Protein AF-A0A6F9D0L0-F1 (afdb_monomer_lite)

Radius of gyration: 21.6 Å; chains: 1; bounding box: 39×64×56 Å

Secondary structure (DSSP, 8-state):
------THHHHHHHHHHHHHHHHHHHHHH------TTTHHHHHHHHTSBPTTT--BHHHHHHHHHHHHSPPPPGGGGTTTTSGGGGGG-S-SSS---S---SSEEEEPPPPTTTHHHHHHHHHHTTEEEEEEE--TT---------TT--EEEEE----TT-SS-S-HHHHHHHHHHHHHHHHHSGGGT-EEEEE-

Sequence (196 aa):
MSSHLLPHNFLLQEQYVFVHDAILEACLCGNTAIPVCEFRAIYYNISRLDPQTNSSQIKDEFQTLNIVTPRVRPEDCSVGLLPRNHDKNRSMDVLSSHKQPAAFIVTQHPLPNTVADFWRLVFDYNCSSIVEFISADIDEDIINRIFRICNMARFIGWPAYRDTPLSKRSILQLVRRLAKWQEQYDGGDGRTVVHC

Foldseek 3Di:
DDPPPDPVVVVVVVVVVVVVLVVVLCVLQPDPDDDPVCCVVVVVQQPDADPVPRDGVVRSNVVSCVVSPDDDDCVQQVVCPPPVNVVFDPDPVDGDGPDDDQAEDEDADGDPVCPVVVVVCLVVSQAQEEEEEDALPDDDDDDDDDPRRPYYYYHHQDHPVDPDGPDPVVVVVVVVVVVVSLCPPPNNNHHYYYYD

Structure (mmCIF, N/CA/C/O backbone):
data_AF-A0A6F9D0L0-F1
#
_entry.id   AF-A0A6F9D0L0-F1
#
loop_
_atom_site.group_PDB
_atom_site.id
_atom_site.type_symbol
_atom_site.label_atom_id
_atom_site.label_alt_id
_atom_site.label_comp_id
_atom_site.label_asym_id
_atom_site.label_entity_id
_atom_site.label_seq_id
_atom_site.pdbx_PDB_ins_code
_atom_site.Cartn_x
_atom_site.Cartn_y
_atom_site.Cartn_z
_atom_site.occupancy
_atom_site.B_iso_or_equiv
_atom_site.auth_seq_id
_atom_site.auth_comp_id
_atom_site.auth_asym_id
_atom_site.auth_atom_id
_atom_site.pdbx_PDB_model_num
ATOM 1 N N . MET A 1 1 ? -10.604 -46.946 -14.988 1.00 37.34 1 MET A N 1
ATOM 2 C CA . MET A 1 1 ? -11.678 -46.108 -14.418 1.00 37.34 1 MET A CA 1
ATOM 3 C C . MET A 1 1 ? -11.068 -44.762 -14.067 1.00 37.34 1 MET A C 1
ATOM 5 O O . MET A 1 1 ? -10.498 -44.621 -12.996 1.00 37.34 1 MET A O 1
ATOM 9 N N . SER A 1 2 ? -11.082 -43.821 -15.014 1.00 38.50 2 SER A N 1
ATOM 10 C CA . SER A 1 2 ? -10.608 -42.452 -14.787 1.00 38.50 2 SER A CA 1
ATOM 11 C C . SER A 1 2 ? -11.726 -41.654 -14.131 1.00 38.50 2 SER A C 1
ATOM 13 O O . SER A 1 2 ? -12.753 -41.397 -14.757 1.00 38.50 2 SER A O 1
ATOM 15 N N . SER A 1 3 ? -11.547 -41.287 -12.865 1.00 43.06 3 SER A N 1
ATOM 16 C CA . SER A 1 3 ? -12.416 -40.344 -12.169 1.00 43.06 3 SER A CA 1
ATOM 17 C C . SER A 1 3 ? -12.106 -38.929 -12.657 1.00 43.06 3 SER A C 1
ATOM 19 O O . SER A 1 3 ? -11.226 -38.252 -12.126 1.00 43.06 3 SER A O 1
ATOM 21 N N . HIS A 1 4 ? -12.822 -38.485 -13.688 1.00 49.84 4 HIS A N 1
ATOM 22 C CA . HIS A 1 4 ? -12.932 -37.066 -14.002 1.00 49.84 4 HIS A CA 1
ATOM 23 C C . HIS A 1 4 ? -13.720 -36.391 -12.870 1.00 49.84 4 HIS A C 1
ATOM 25 O O . HIS A 1 4 ? -14.944 -36.486 -12.811 1.00 49.84 4 HIS A O 1
ATOM 31 N N . LEU A 1 5 ? -13.011 -35.744 -11.941 1.00 50.69 5 LEU A N 1
ATOM 32 C CA . LEU A 1 5 ? -13.610 -34.785 -11.016 1.00 50.69 5 LEU A CA 1
ATOM 33 C C . LEU A 1 5 ? -14.190 -33.640 -11.853 1.00 50.69 5 LEU A C 1
ATOM 35 O O . LEU A 1 5 ? -13.463 -32.945 -12.561 1.00 50.69 5 LEU A O 1
ATOM 39 N N . LEU A 1 6 ? -15.513 -33.499 -11.823 1.00 44.25 6 LEU A N 1
ATOM 40 C CA . LEU A 1 6 ? -16.226 -32.454 -12.546 1.00 44.25 6 LEU A CA 1
ATOM 41 C C . LEU A 1 6 ? -15.790 -31.061 -12.041 1.00 44.25 6 LEU A C 1
ATOM 43 O O . LEU A 1 6 ? -15.680 -30.864 -10.827 1.00 44.25 6 LEU A O 1
ATOM 47 N N . PRO A 1 7 ? -15.621 -30.068 -12.934 1.00 52.75 7 PRO A N 1
ATOM 48 C CA . PRO A 1 7 ? -15.180 -28.710 -12.586 1.00 52.75 7 PRO A CA 1
ATOM 49 C C . PRO A 1 7 ? -16.132 -27.947 -11.643 1.00 52.75 7 PRO A C 1
ATOM 51 O O . PRO A 1 7 ? -15.745 -26.932 -11.072 1.00 52.75 7 PRO A O 1
ATOM 54 N N . HIS A 1 8 ? -17.352 -28.446 -11.412 1.00 51.88 8 HIS A N 1
ATOM 55 C CA . HIS A 1 8 ? -18.309 -27.845 -10.478 1.00 51.88 8 HIS A CA 1
ATOM 56 C C . HIS A 1 8 ? -17.900 -27.932 -8.995 1.00 51.88 8 HIS A C 1
ATOM 58 O O . HIS A 1 8 ? -18.307 -27.070 -8.222 1.00 51.88 8 HIS A O 1
ATOM 64 N N . ASN A 1 9 ? -17.083 -28.912 -8.584 1.00 52.19 9 ASN A N 1
ATOM 65 C CA . ASN A 1 9 ? -16.684 -29.051 -7.172 1.00 52.19 9 ASN A CA 1
ATOM 66 C C . ASN A 1 9 ? -15.619 -28.034 -6.729 1.00 52.19 9 ASN A C 1
ATOM 68 O O . ASN A 1 9 ? -15.603 -27.646 -5.564 1.00 52.19 9 ASN A O 1
ATOM 72 N N . PHE A 1 10 ? -14.752 -27.578 -7.640 1.00 53.19 10 PHE A N 1
ATOM 73 C CA . PHE A 1 10 ? -13.704 -26.601 -7.315 1.00 53.19 10 PHE A CA 1
ATOM 74 C C . PHE A 1 10 ? -14.283 -25.220 -6.981 1.00 53.19 10 PHE A C 1
ATOM 76 O O . PHE A 1 10 ? -13.844 -24.590 -6.023 1.00 53.19 10 PHE A O 1
ATOM 83 N N . LEU A 1 11 ? -15.330 -24.794 -7.700 1.00 56.84 11 LEU A N 1
ATOM 84 C CA . LEU A 1 11 ? -16.023 -23.528 -7.435 1.00 56.84 11 LEU A CA 1
ATOM 85 C C . LEU A 1 11 ? -16.687 -23.515 -6.049 1.00 56.84 11 LEU A C 1
ATOM 87 O O . LEU A 1 11 ? -16.616 -22.513 -5.346 1.00 56.84 11 LEU A O 1
ATOM 91 N N . LEU A 1 12 ? -17.276 -24.638 -5.626 1.00 71.12 12 LEU A N 1
ATOM 92 C CA . LEU A 1 12 ? -17.862 -24.785 -4.290 1.00 71.12 12 LEU A CA 1
ATOM 93 C C . LEU A 1 12 ? -16.804 -24.761 -3.184 1.00 71.12 12 LEU A C 1
ATOM 95 O O . LEU A 1 12 ? -17.055 -24.193 -2.126 1.00 71.12 12 LEU A O 1
ATOM 99 N N . GLN A 1 13 ? -15.629 -25.351 -3.416 1.00 81.31 13 GLN A N 1
ATOM 100 C CA . GLN A 1 13 ? -14.563 -25.371 -2.419 1.00 81.31 13 GLN A CA 1
ATOM 101 C C . GLN A 1 13 ? -13.983 -23.974 -2.175 1.00 81.31 13 GLN A C 1
ATOM 103 O O . GLN A 1 13 ? -13.849 -23.575 -1.022 1.00 81.31 13 GLN A O 1
ATOM 108 N N . GLU A 1 14 ? -13.666 -23.219 -3.228 1.00 83.00 14 GLU A N 1
ATOM 109 C CA . GLU A 1 14 ? -13.132 -21.858 -3.075 1.00 83.00 14 GLU A CA 1
ATOM 110 C C . GLU A 1 14 ? -14.161 -20.907 -2.461 1.00 83.00 14 GLU A C 1
ATOM 112 O O . GLU A 1 14 ? -13.827 -20.127 -1.573 1.00 83.00 14 GLU A O 1
ATOM 117 N N . GLN A 1 15 ? -15.430 -21.015 -2.864 1.00 85.31 15 GLN A N 1
ATOM 118 C CA . GLN A 1 15 ? -16.517 -20.249 -2.253 1.00 85.31 15 GLN A CA 1
ATOM 119 C C . GLN A 1 15 ? -16.716 -20.610 -0.779 1.00 85.31 15 GLN A C 1
ATOM 121 O O . GLN A 1 15 ? -16.930 -19.726 0.045 1.00 85.31 15 GLN A O 1
ATOM 126 N N . TYR A 1 16 ? -16.620 -21.893 -0.428 1.00 87.25 16 TYR A N 1
ATOM 127 C CA . TYR A 1 16 ? -16.711 -22.343 0.957 1.00 87.25 16 TYR A CA 1
ATOM 128 C C . TYR A 1 16 ? -15.558 -21.788 1.800 1.00 87.25 16 TYR A C 1
ATOM 130 O O . TYR A 1 16 ? -15.809 -21.242 2.871 1.00 87.25 16 TYR A O 1
ATOM 138 N N . VAL A 1 17 ? -14.317 -21.860 1.301 1.00 87.69 17 VAL A N 1
ATOM 139 C CA . VAL A 1 17 ? -13.144 -21.255 1.958 1.00 87.69 17 VAL A CA 1
ATOM 140 C C . VAL A 1 17 ? -13.353 -19.754 2.142 1.00 87.69 17 VAL A C 1
ATOM 142 O O . VAL A 1 17 ? -13.218 -19.265 3.257 1.00 87.69 17 VAL A O 1
ATOM 145 N N . PHE A 1 18 ? -13.789 -19.048 1.097 1.00 88.62 18 PHE A N 1
ATOM 146 C CA . PHE A 1 18 ? -14.066 -17.615 1.169 1.00 88.62 18 PHE A CA 1
ATOM 147 C C . PHE A 1 18 ? -15.101 -17.263 2.245 1.00 88.62 18 PHE A C 1
ATOM 149 O O . PHE A 1 18 ? -14.907 -16.310 2.991 1.00 88.62 18 PHE A O 1
ATOM 156 N N . VAL A 1 19 ? -16.194 -18.025 2.355 1.00 91.06 19 VAL A N 1
ATOM 157 C CA . VAL A 1 19 ? -17.221 -17.780 3.380 1.00 91.06 19 VAL A CA 1
ATOM 158 C C . VAL A 1 19 ? -16.661 -17.988 4.788 1.00 91.06 19 VAL A C 1
ATOM 160 O O . VAL A 1 19 ? -16.945 -17.181 5.671 1.00 91.06 19 VAL A O 1
ATOM 163 N N . HIS A 1 20 ? -15.855 -19.030 5.010 1.00 90.62 20 HIS A N 1
ATOM 164 C CA . HIS A 1 20 ? -15.205 -19.253 6.307 1.00 90.62 20 HIS A CA 1
ATOM 165 C C . HIS A 1 20 ? -14.209 -18.152 6.651 1.00 90.62 20 HIS A C 1
ATOM 167 O O . HIS A 1 20 ? -14.242 -17.655 7.773 1.00 90.62 20 HIS A O 1
ATOM 173 N N . ASP A 1 21 ? -13.388 -17.734 5.689 1.00 88.94 21 ASP A N 1
ATOM 174 C CA . ASP A 1 21 ? -12.433 -16.640 5.867 1.00 88.94 21 ASP A CA 1
ATOM 175 C C . ASP A 1 21 ? -13.164 -15.326 6.180 1.00 88.94 21 ASP A C 1
ATOM 177 O O . ASP A 1 21 ? -12.800 -14.638 7.129 1.00 88.94 21 ASP A O 1
ATOM 181 N N . ALA A 1 22 ? -14.255 -15.020 5.468 1.00 89.12 22 ALA A N 1
ATOM 182 C CA . ALA A 1 22 ? -15.058 -13.821 5.702 1.00 89.12 22 ALA A CA 1
ATOM 183 C C . ALA A 1 22 ? -15.728 -13.818 7.088 1.00 89.12 22 ALA A C 1
ATOM 185 O O . ALA A 1 22 ? -15.777 -12.785 7.756 1.00 89.12 22 ALA A O 1
ATOM 186 N N . ILE A 1 23 ? -16.239 -14.968 7.544 1.00 91.50 23 ILE A N 1
ATOM 187 C CA . ILE A 1 23 ? -16.811 -15.104 8.892 1.00 91.50 23 ILE A CA 1
ATOM 188 C C . ILE A 1 23 ? -15.716 -14.967 9.952 1.00 91.50 23 ILE A C 1
ATOM 190 O O . ILE A 1 23 ? -15.906 -14.251 10.934 1.00 91.50 23 ILE A O 1
ATOM 194 N N . LEU A 1 24 ? -14.572 -15.630 9.761 1.00 90.25 24 LEU A N 1
ATOM 195 C CA . LEU A 1 24 ? -13.441 -15.556 10.680 1.00 90.25 24 LEU A CA 1
ATOM 196 C C . LEU A 1 24 ? -12.922 -14.118 10.799 1.00 90.25 24 LEU A C 1
ATOM 198 O O . LEU A 1 24 ? -12.722 -13.640 11.913 1.00 90.25 24 LEU A O 1
ATOM 202 N N . GLU A 1 25 ? -12.770 -13.414 9.677 1.00 89.62 25 GLU A N 1
ATOM 203 C CA . GLU A 1 25 ? -12.391 -12.000 9.644 1.00 89.62 25 GLU A CA 1
ATOM 204 C C . GLU A 1 25 ? -13.415 -11.138 10.391 1.00 89.62 25 GLU A C 1
ATOM 206 O O . GLU A 1 25 ? -13.032 -10.350 11.252 1.00 89.62 25 GLU A O 1
ATOM 211 N N . ALA A 1 26 ? -14.715 -11.332 10.150 1.00 90.81 26 ALA A N 1
ATOM 212 C CA . ALA A 1 26 ? -15.761 -10.597 10.859 1.00 90.81 26 ALA A CA 1
ATOM 213 C C . ALA A 1 26 ? -15.732 -10.844 12.380 1.00 90.81 26 ALA A C 1
ATOM 215 O O . ALA A 1 26 ? -15.948 -9.913 13.159 1.00 90.81 26 ALA A O 1
ATOM 216 N N . CYS A 1 27 ? -15.441 -12.074 12.815 1.00 92.19 27 CYS A N 1
ATOM 217 C CA . CYS A 1 27 ? -15.305 -12.418 14.231 1.00 92.19 27 CYS A CA 1
ATOM 218 C C . CYS A 1 27 ? -14.047 -11.825 14.879 1.00 92.19 27 CYS A C 1
ATOM 220 O O . CYS A 1 27 ? -14.098 -11.459 16.051 1.00 92.19 27 CYS A O 1
ATOM 222 N N . LEU A 1 28 ? -12.931 -11.751 14.148 1.00 91.06 28 LEU A N 1
ATOM 223 C CA . LEU A 1 28 ? -11.665 -11.217 14.657 1.00 91.06 28 LEU A CA 1
ATOM 224 C C . LEU A 1 28 ? -11.642 -9.684 14.660 1.00 91.06 28 LEU A C 1
ATOM 226 O O . LEU A 1 28 ? -11.226 -9.082 15.645 1.00 91.06 28 LEU A O 1
ATOM 230 N N . CYS A 1 29 ? -12.089 -9.056 13.573 1.00 92.94 29 CYS A N 1
ATOM 231 C CA . CYS A 1 29 ? -12.012 -7.609 13.380 1.00 92.94 29 CYS A CA 1
ATOM 232 C C . CYS A 1 29 ? -13.195 -6.857 14.004 1.00 92.94 29 CYS A C 1
ATOM 234 O O . CYS A 1 29 ? -13.038 -5.723 14.455 1.00 92.94 29 CYS A O 1
ATOM 236 N N . GLY A 1 30 ? -14.390 -7.456 14.014 1.00 90.94 30 GLY A N 1
ATOM 237 C CA . GLY A 1 30 ? -15.617 -6.760 14.398 1.00 90.94 30 GLY A CA 1
ATOM 238 C C . GLY A 1 30 ? -15.941 -5.560 13.493 1.00 90.94 30 GLY A C 1
ATOM 239 O O . GLY A 1 30 ? -15.492 -5.469 12.350 1.00 90.94 30 GLY A O 1
ATOM 240 N N . ASN A 1 31 ? -16.753 -4.624 13.998 1.00 90.56 31 ASN A N 1
ATOM 241 C CA . ASN A 1 31 ? -17.062 -3.375 13.298 1.00 90.56 31 ASN A CA 1
ATOM 242 C C . ASN A 1 31 ? -16.116 -2.254 13.750 1.00 90.56 31 ASN A C 1
ATOM 244 O O . ASN A 1 31 ? -16.293 -1.691 14.830 1.00 90.56 31 ASN A O 1
ATOM 248 N N . THR A 1 32 ? -15.159 -1.901 12.895 1.00 92.06 32 THR A N 1
ATOM 249 C CA . THR A 1 32 ? -14.181 -0.826 13.131 1.00 92.06 32 THR A CA 1
ATOM 250 C C . THR A 1 32 ? -14.603 0.523 12.531 1.00 92.06 32 THR A C 1
ATOM 252 O O . THR A 1 32 ? -13.858 1.502 12.605 1.00 92.06 32 THR A O 1
ATOM 255 N N . ALA A 1 33 ? -15.799 0.618 11.932 1.00 93.56 33 ALA A N 1
ATOM 256 C CA . ALA A 1 33 ? -16.294 1.861 11.352 1.00 93.56 33 ALA A CA 1
ATOM 257 C C . ALA A 1 33 ? -16.711 2.857 12.444 1.00 93.56 33 ALA A C 1
ATOM 259 O O . ALA A 1 33 ? -17.550 2.563 13.295 1.00 93.56 33 ALA A O 1
ATOM 260 N N . ILE A 1 34 ? -16.165 4.074 12.376 1.00 90.75 34 ILE A N 1
ATOM 261 C CA . ILE A 1 34 ? -16.440 5.142 13.340 1.00 90.75 34 ILE A CA 1
ATOM 262 C C . ILE A 1 34 ? -17.143 6.312 12.635 1.00 90.75 34 ILE A C 1
ATOM 264 O O . ILE A 1 34 ? -16.561 6.905 11.719 1.00 90.75 34 ILE A O 1
ATOM 268 N N . PRO A 1 35 ? -18.357 6.711 13.061 1.00 91.94 35 PRO A N 1
ATOM 269 C CA . PRO A 1 35 ? -19.008 7.913 12.554 1.00 91.94 35 PRO A CA 1
ATOM 270 C C . PRO A 1 35 ? -18.167 9.169 12.808 1.00 91.94 35 PRO A C 1
ATOM 272 O O . PRO A 1 35 ? -17.631 9.373 13.898 1.00 91.94 35 PRO A O 1
ATOM 275 N N . VAL A 1 36 ? -18.097 10.074 11.826 1.00 94.25 36 VAL A N 1
ATOM 276 C CA . VAL A 1 36 ? -17.272 11.297 11.916 1.00 94.25 36 VAL A CA 1
ATOM 277 C C . VAL A 1 36 ? -17.642 12.162 13.129 1.00 94.25 36 VAL A C 1
ATOM 279 O O . VAL A 1 36 ? -16.757 12.733 13.766 1.00 94.25 36 VAL A O 1
ATOM 282 N N . CYS A 1 37 ? -18.930 12.233 13.482 1.00 95.75 37 CYS A N 1
ATOM 283 C CA . CYS A 1 37 ? -19.416 12.976 14.649 1.00 95.75 37 CYS A CA 1
ATOM 284 C C . CYS A 1 37 ? -18.892 12.424 15.986 1.00 95.75 37 CYS A C 1
ATOM 286 O O . CYS A 1 37 ? -18.740 13.186 16.941 1.00 95.75 37 CYS A O 1
ATOM 288 N N . GLU A 1 38 ? -18.572 11.133 16.049 1.00 94.69 38 GLU A N 1
ATOM 289 C CA . GLU A 1 38 ? -18.121 10.439 17.260 1.00 94.69 38 GLU A CA 1
ATOM 290 C C . GLU A 1 38 ? -16.608 10.196 17.276 1.00 94.69 38 GLU A C 1
ATOM 292 O O . GLU A 1 38 ? -16.033 9.925 18.334 1.00 94.69 38 GLU A O 1
ATOM 297 N N . PHE A 1 39 ? -15.943 10.368 16.127 1.00 94.06 39 PHE A N 1
ATOM 298 C CA . PHE A 1 39 ? -14.530 10.053 15.927 1.00 94.06 39 PHE A CA 1
ATOM 299 C C . PHE A 1 39 ? -13.624 10.583 17.033 1.00 94.06 39 PHE A C 1
ATOM 301 O O . PHE A 1 39 ? -12.804 9.841 17.558 1.00 94.06 39 PHE A O 1
ATOM 308 N N . ARG A 1 40 ? -13.783 11.847 17.445 1.00 94.56 40 ARG A N 1
ATOM 309 C CA . ARG A 1 40 ? -12.916 12.441 18.475 1.00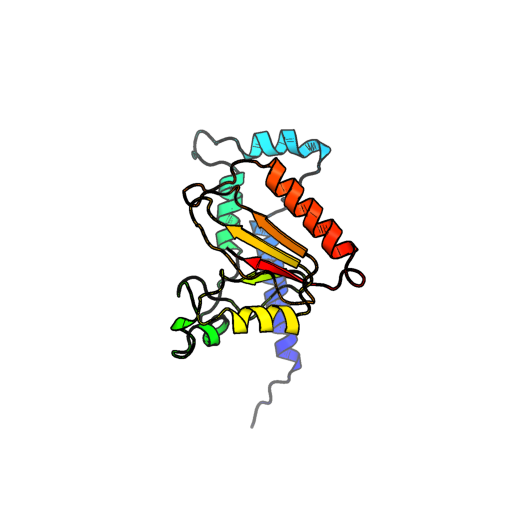 94.56 40 ARG A CA 1
ATOM 310 C C . ARG A 1 40 ? -13.010 11.706 19.815 1.00 94.56 40 ARG A C 1
ATOM 312 O O . ARG A 1 40 ? -11.984 11.494 20.457 1.00 94.56 40 ARG A O 1
ATOM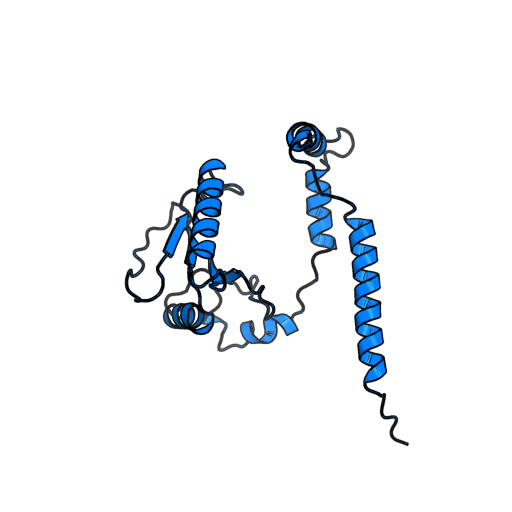 319 N N . ALA A 1 41 ? -14.224 11.372 20.247 1.00 96.38 41 ALA A N 1
ATOM 320 C CA . ALA A 1 41 ? -14.457 10.714 21.528 1.00 96.38 41 ALA A CA 1
ATOM 321 C C . ALA A 1 41 ? -13.984 9.256 21.488 1.00 96.38 41 ALA A C 1
ATOM 323 O O . ALA A 1 41 ? -13.249 8.828 22.376 1.00 96.38 41 ALA A O 1
ATOM 324 N N . ILE A 1 42 ? -14.340 8.527 20.427 1.00 94.00 42 ILE A N 1
ATOM 325 C CA . ILE A 1 42 ? -13.933 7.130 20.254 1.00 94.00 42 ILE A CA 1
ATOM 326 C C . ILE A 1 42 ? -12.415 7.037 20.110 1.00 94.00 42 ILE A C 1
ATOM 328 O O . ILE A 1 42 ? -11.796 6.310 20.878 1.00 94.00 42 ILE A O 1
ATOM 332 N N . TYR A 1 43 ? -11.798 7.836 19.231 1.00 94.12 43 TYR A N 1
ATOM 333 C CA . TYR A 1 43 ? -10.345 7.852 19.027 1.00 94.12 43 TYR A CA 1
ATOM 334 C C . TYR A 1 43 ? -9.580 8.101 20.331 1.00 94.12 43 TYR A C 1
ATOM 336 O O . TYR A 1 43 ? -8.587 7.426 20.606 1.00 94.12 43 TYR A O 1
ATOM 344 N N . TYR A 1 44 ? -10.047 9.052 21.151 1.00 94.69 44 TYR A N 1
ATOM 345 C CA . TYR A 1 44 ? -9.459 9.300 22.465 1.00 94.69 44 TYR A CA 1
ATOM 346 C C . TYR A 1 44 ? -9.488 8.037 23.327 1.00 94.69 44 TYR A C 1
ATOM 348 O O . TYR A 1 44 ? -8.454 7.669 23.869 1.00 94.69 44 TYR A O 1
ATOM 356 N N . ASN A 1 45 ? -10.631 7.353 23.406 1.00 95.06 45 ASN A N 1
ATOM 357 C CA . ASN A 1 45 ? -10.778 6.141 24.208 1.00 95.06 45 ASN A CA 1
ATOM 358 C C . ASN A 1 45 ? -9.910 4.985 23.693 1.00 95.06 45 ASN A C 1
ATOM 360 O O . ASN A 1 45 ? -9.160 4.414 24.477 1.00 95.06 45 ASN A O 1
ATOM 364 N N . ILE A 1 46 ? -9.945 4.686 22.391 1.00 94.56 46 ILE A N 1
ATOM 365 C CA . ILE A 1 46 ? -9.202 3.553 21.807 1.00 94.56 46 ILE A CA 1
ATOM 366 C C . ILE A 1 46 ? -7.681 3.768 21.802 1.00 94.56 46 ILE A C 1
ATOM 368 O O . ILE A 1 46 ? -6.909 2.815 21.715 1.00 94.56 46 ILE A O 1
ATOM 372 N N . SER A 1 47 ? -7.236 5.024 21.915 1.00 94.19 47 SER A N 1
ATOM 373 C CA . SER A 1 47 ? -5.819 5.374 22.056 1.00 94.19 47 SER A CA 1
ATOM 374 C C . SER A 1 47 ? -5.306 5.232 23.491 1.00 94.19 47 SER A C 1
ATOM 376 O O . SER A 1 47 ? -4.092 5.265 23.700 1.00 94.19 47 SER A O 1
ATOM 378 N N . ARG A 1 48 ? -6.188 5.130 24.497 1.00 95.50 48 ARG A N 1
ATOM 379 C CA . ARG A 1 48 ? -5.763 5.032 25.898 1.00 95.50 48 ARG A CA 1
ATOM 380 C C . ARG A 1 48 ? -5.144 3.673 26.176 1.00 95.50 48 ARG A C 1
ATOM 382 O O . ARG A 1 48 ? -5.631 2.649 25.714 1.00 95.50 48 ARG A O 1
ATOM 389 N N . LEU A 1 49 ? -4.090 3.697 26.984 1.00 96.06 49 LEU A N 1
ATOM 390 C CA . LEU A 1 49 ? -3.495 2.487 27.526 1.00 96.06 49 LEU A CA 1
ATOM 391 C C . LEU A 1 49 ? -4.356 1.959 28.670 1.00 96.06 49 LEU A C 1
ATOM 393 O O . LEU A 1 49 ? -4.724 2.708 29.582 1.00 96.06 49 LEU A O 1
ATOM 397 N N . ASP A 1 50 ? -4.633 0.666 28.622 1.00 93.75 50 ASP A N 1
ATOM 398 C CA . ASP A 1 50 ? -5.108 -0.105 29.754 1.00 93.75 50 ASP A CA 1
ATOM 399 C C . ASP A 1 50 ? -3.960 -0.238 30.777 1.00 93.75 50 ASP A C 1
ATOM 401 O O . ASP A 1 50 ? -2.879 -0.731 30.432 1.00 93.75 50 ASP A O 1
ATOM 405 N N . PRO A 1 51 ? -4.151 0.197 32.035 1.00 93.62 51 PRO A N 1
ATOM 406 C CA . PRO A 1 51 ? -3.113 0.122 33.062 1.00 93.62 51 PRO A CA 1
ATOM 407 C C . PRO A 1 51 ? -2.657 -1.299 33.423 1.00 93.62 51 PRO A C 1
ATOM 409 O O . PRO A 1 51 ? -1.555 -1.456 33.941 1.00 93.62 51 PRO A O 1
ATOM 412 N N . GLN A 1 52 ? -3.489 -2.320 33.205 1.00 94.81 52 GLN A N 1
ATOM 413 C CA . GLN A 1 52 ? -3.178 -3.709 33.547 1.00 94.81 52 GLN A CA 1
ATOM 414 C C . GLN A 1 52 ? -2.376 -4.397 32.445 1.00 94.81 52 GLN A C 1
ATOM 416 O O . GLN A 1 52 ? -1.415 -5.107 32.733 1.00 94.81 52 GLN A O 1
ATOM 421 N N . THR A 1 53 ? -2.758 -4.190 31.184 1.00 93.94 53 THR A N 1
ATOM 422 C CA . THR A 1 53 ? -2.128 -4.871 30.038 1.00 93.94 53 THR A CA 1
ATOM 423 C C . THR A 1 53 ? -1.037 -4.033 29.373 1.00 93.94 53 THR A C 1
ATOM 425 O O . THR A 1 53 ? -0.238 -4.564 28.600 1.00 93.94 53 THR A O 1
ATOM 428 N N . ASN A 1 54 ? -0.986 -2.727 29.662 1.00 93.88 54 ASN A N 1
ATOM 429 C CA . ASN A 1 54 ? -0.140 -1.749 28.977 1.00 93.88 54 ASN A CA 1
ATOM 430 C C . ASN A 1 54 ? -0.318 -1.786 27.442 1.00 93.88 54 ASN A C 1
ATOM 432 O O . ASN A 1 54 ? 0.627 -1.578 26.671 1.00 93.88 54 ASN A O 1
ATOM 436 N N . SER A 1 55 ? -1.540 -2.090 26.994 1.00 95.56 55 SER A N 1
ATOM 437 C CA . SER A 1 55 ? -1.955 -2.065 25.591 1.00 95.56 55 SER A CA 1
ATOM 438 C C . SER A 1 55 ? -3.097 -1.078 25.392 1.00 95.56 55 SER A C 1
ATOM 440 O O . SER A 1 55 ? -3.793 -0.719 26.337 1.00 95.56 55 SER A O 1
ATOM 442 N N . SER A 1 56 ? -3.267 -0.608 24.164 1.00 96.25 56 SER A N 1
ATOM 443 C CA . SER A 1 56 ? -4.417 0.192 23.751 1.00 96.25 56 SER A CA 1
ATOM 444 C C . SER A 1 56 ? -5.191 -0.566 22.687 1.00 96.25 56 SER A C 1
ATOM 446 O O . SER A 1 56 ? -4.611 -1.359 21.947 1.00 96.25 56 SER A O 1
ATOM 448 N N . GLN A 1 57 ? -6.478 -0.264 22.543 1.00 94.81 57 GLN A N 1
ATOM 449 C CA . GLN A 1 57 ? -7.299 -0.910 21.523 1.00 94.81 57 GLN A CA 1
ATOM 450 C C . GLN A 1 57 ? -6.736 -0.691 20.108 1.00 94.81 57 GLN A C 1
ATOM 452 O O . GLN A 1 57 ? -6.708 -1.629 19.324 1.00 94.81 57 GLN A O 1
ATOM 457 N N . ILE A 1 58 ? -6.190 0.493 19.793 1.00 93.69 58 ILE A N 1
ATOM 458 C CA . ILE A 1 58 ? -5.507 0.730 18.502 1.00 93.69 58 ILE A CA 1
ATOM 459 C C . ILE A 1 58 ? -4.339 -0.242 18.281 1.00 93.69 58 ILE A C 1
ATOM 461 O O . ILE A 1 58 ? -4.103 -0.696 17.162 1.00 93.69 58 ILE A O 1
ATOM 465 N N . LYS A 1 59 ? -3.573 -0.546 19.333 1.00 93.19 59 LYS A N 1
ATOM 466 C CA . LYS A 1 59 ? -2.452 -1.486 19.240 1.00 93.19 59 LYS A CA 1
ATOM 467 C C . LYS A 1 59 ? -2.954 -2.912 19.020 1.00 93.19 59 LYS A C 1
ATOM 469 O O . LYS A 1 59 ? -2.371 -3.632 18.214 1.00 93.19 59 LYS A O 1
ATOM 474 N N . ASP A 1 60 ? -4.032 -3.293 19.691 1.00 93.88 60 ASP A N 1
ATOM 475 C CA . ASP A 1 60 ? -4.641 -4.616 19.554 1.00 93.88 60 ASP A CA 1
ATOM 476 C C . ASP A 1 60 ? -5.278 -4.794 18.157 1.00 93.88 60 ASP A C 1
ATOM 478 O O . ASP A 1 60 ? -5.111 -5.833 17.514 1.00 93.88 60 ASP A O 1
ATOM 482 N N . GLU A 1 61 ? -5.916 -3.750 17.615 1.00 93.75 61 GLU A N 1
ATOM 483 C CA . GLU A 1 61 ? -6.406 -3.709 16.229 1.00 93.75 61 GLU A CA 1
ATOM 484 C C . GLU A 1 61 ? -5.251 -3.858 15.227 1.00 93.75 61 GLU A C 1
ATOM 486 O O . GLU A 1 61 ? -5.330 -4.657 14.293 1.00 93.75 61 GLU A O 1
ATOM 491 N N . PHE A 1 62 ? -4.127 -3.168 15.452 1.00 92.00 62 PHE A N 1
ATOM 492 C CA . PHE A 1 62 ? -2.930 -3.326 14.621 1.00 92.00 62 PHE A CA 1
ATOM 493 C C . PHE A 1 62 ? -2.354 -4.751 14.678 1.00 92.00 62 PHE A C 1
ATOM 495 O O . PHE A 1 62 ? -1.896 -5.287 13.670 1.00 92.00 62 PHE A O 1
ATOM 502 N N . GLN A 1 63 ? -2.388 -5.405 15.839 1.00 92.06 63 GLN A N 1
ATOM 503 C CA . GLN A 1 63 ? -1.987 -6.809 15.958 1.00 92.06 63 GLN A CA 1
ATOM 504 C C . GLN A 1 63 ? -2.946 -7.739 15.215 1.00 92.06 63 GLN A C 1
ATOM 506 O O . GLN A 1 63 ? -2.489 -8.656 14.533 1.00 92.06 63 GLN A O 1
ATOM 511 N N . THR A 1 64 ? -4.247 -7.464 15.288 1.00 92.06 64 THR A N 1
ATOM 512 C CA . THR A 1 64 ? -5.279 -8.208 14.558 1.00 92.06 64 THR A CA 1
ATOM 513 C C . THR A 1 64 ? -5.035 -8.149 13.054 1.00 92.06 64 THR A C 1
ATOM 515 O O . THR A 1 64 ? -5.086 -9.191 12.404 1.00 92.06 64 THR A O 1
ATOM 518 N N . LEU A 1 65 ? -4.640 -6.990 12.507 1.00 88.69 65 LEU A N 1
ATOM 519 C CA . LEU A 1 65 ? -4.248 -6.870 11.096 1.00 88.69 65 LEU A CA 1
ATOM 520 C C . LEU A 1 65 ? -3.151 -7.867 10.704 1.00 88.69 65 LEU A C 1
ATOM 522 O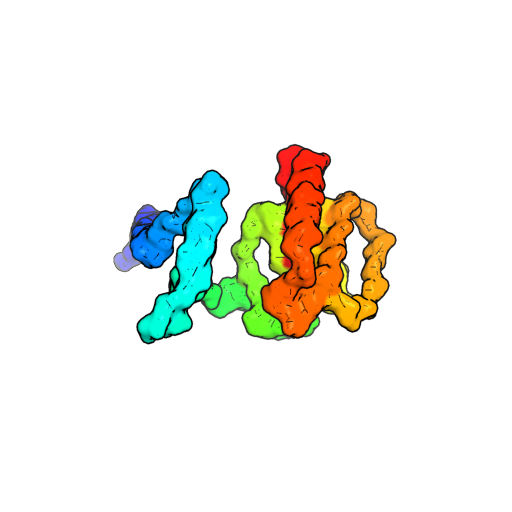 O . LEU A 1 65 ? -3.250 -8.484 9.648 1.00 88.69 65 LEU A O 1
ATOM 526 N N . ASN A 1 66 ? -2.142 -8.095 11.549 1.00 86.38 66 ASN A N 1
ATOM 527 C CA . ASN A 1 66 ? -1.083 -9.072 11.258 1.00 86.38 66 ASN A CA 1
ATOM 528 C C . ASN A 1 66 ? -1.587 -10.526 11.245 1.00 86.38 66 ASN A C 1
ATOM 530 O O . ASN A 1 66 ? -0.957 -11.387 10.635 1.00 86.38 66 ASN A O 1
ATOM 534 N N . ILE A 1 67 ? -2.703 -10.805 11.924 1.00 87.12 67 ILE A N 1
ATOM 535 C CA . ILE A 1 67 ? -3.335 -12.128 11.970 1.00 87.12 67 ILE A CA 1
ATOM 536 C C . ILE A 1 67 ? -4.209 -12.344 10.733 1.00 87.12 67 ILE A C 1
ATOM 538 O O . ILE A 1 67 ? -4.135 -13.409 10.123 1.00 87.12 67 ILE A O 1
ATOM 542 N N . VAL A 1 68 ? -5.021 -11.346 10.365 1.00 86.50 68 VAL A N 1
ATOM 543 C CA . VAL A 1 68 ? -5.979 -11.461 9.250 1.00 86.50 68 VAL A CA 1
ATOM 544 C C . VAL A 1 68 ? -5.363 -11.172 7.884 1.00 86.50 68 VAL A C 1
ATOM 546 O O . VAL A 1 68 ? -5.932 -11.563 6.869 1.00 86.50 68 VAL A O 1
ATOM 549 N N . THR A 1 69 ? -4.194 -10.524 7.827 1.00 83.81 69 THR A N 1
ATOM 550 C CA . THR A 1 69 ? -3.490 -10.291 6.560 1.00 83.81 69 THR A CA 1
ATOM 551 C C . THR A 1 69 ? -3.125 -11.636 5.922 1.00 83.81 69 THR A C 1
ATOM 553 O O . THR A 1 69 ? -2.380 -12.415 6.527 1.00 83.81 69 THR A O 1
ATOM 556 N N . PRO A 1 70 ? -3.596 -11.924 4.691 1.00 81.25 70 PRO A N 1
ATOM 557 C CA . PRO A 1 70 ? -3.260 -13.161 4.007 1.00 81.25 70 PRO A CA 1
ATOM 558 C C . PRO A 1 70 ? -1.747 -13.318 3.880 1.00 81.25 70 PRO A C 1
ATOM 560 O O . PRO A 1 70 ? -1.044 -12.406 3.440 1.00 81.25 70 PRO A O 1
ATOM 563 N N . ARG A 1 71 ? -1.233 -14.496 4.239 1.00 78.50 71 ARG A N 1
ATOM 564 C CA . ARG A 1 71 ? 0.186 -14.797 4.043 1.00 78.50 71 ARG A CA 1
ATOM 565 C C . ARG A 1 71 ? 0.480 -14.854 2.550 1.00 78.50 71 ARG A C 1
ATOM 567 O O . ARG A 1 71 ? -0.064 -15.707 1.850 1.00 78.50 71 ARG A O 1
ATOM 574 N N . VAL A 1 72 ? 1.368 -13.975 2.093 1.00 79.06 72 VAL A N 1
ATOM 575 C CA . VAL A 1 72 ? 1.939 -14.048 0.747 1.00 79.06 72 VAL A CA 1
ATOM 576 C C . VAL A 1 72 ? 2.709 -15.354 0.646 1.00 79.06 72 VAL A C 1
ATOM 578 O O . VAL A 1 72 ? 3.597 -15.623 1.461 1.00 79.06 72 VAL A O 1
ATOM 581 N N . ARG A 1 73 ? 2.343 -16.197 -0.315 1.00 80.94 73 ARG A N 1
ATOM 582 C CA . ARG A 1 73 ? 3.011 -17.479 -0.490 1.00 80.94 73 ARG A CA 1
ATOM 583 C C . ARG A 1 73 ? 4.238 -17.302 -1.391 1.00 80.94 73 ARG A C 1
ATOM 585 O O . ARG A 1 73 ? 4.226 -16.427 -2.256 1.00 80.94 73 ARG A O 1
ATOM 592 N N . PRO A 1 74 ? 5.305 -18.107 -1.241 1.00 79.06 74 PRO A N 1
ATOM 593 C CA . PRO A 1 74 ? 6.497 -17.982 -2.085 1.00 79.06 74 PRO A CA 1
ATOM 594 C C . PRO A 1 74 ? 6.196 -18.041 -3.591 1.00 79.06 74 PRO A C 1
ATOM 596 O O . PRO A 1 74 ? 6.854 -17.366 -4.383 1.00 79.06 74 PRO A O 1
ATOM 599 N N . GLU A 1 75 ? 5.179 -18.806 -3.996 1.00 84.12 75 GLU A N 1
ATOM 600 C CA . GLU A 1 75 ? 4.712 -18.883 -5.380 1.00 84.12 75 GLU A CA 1
ATOM 601 C C . GLU A 1 75 ? 4.159 -17.554 -5.918 1.00 84.12 75 GLU A C 1
ATOM 603 O O . GLU A 1 75 ? 4.385 -17.247 -7.092 1.00 84.12 75 GLU A O 1
ATOM 608 N N . ASP A 1 76 ? 3.524 -16.735 -5.069 1.00 83.31 76 ASP A N 1
ATOM 609 C CA . ASP A 1 76 ? 2.966 -15.426 -5.440 1.00 83.31 76 ASP A CA 1
ATOM 610 C C . ASP A 1 76 ? 4.068 -14.420 -5.819 1.00 83.31 76 ASP A C 1
ATOM 612 O O . ASP A 1 76 ? 3.800 -13.448 -6.528 1.00 83.31 76 ASP A O 1
ATOM 616 N N . CYS A 1 77 ? 5.302 -14.675 -5.367 1.00 86.38 77 CYS A N 1
ATOM 617 C CA . CYS A 1 77 ? 6.502 -13.870 -5.616 1.00 86.38 77 CYS A CA 1
ATOM 618 C C . CYS A 1 77 ? 7.523 -14.580 -6.524 1.00 86.38 77 CYS A C 1
ATOM 620 O O . CYS A 1 77 ? 8.639 -14.088 -6.711 1.00 86.38 77 CYS A O 1
ATOM 622 N N . SER A 1 78 ? 7.167 -15.734 -7.099 1.00 89.19 78 SER A N 1
ATOM 623 C CA . SER A 1 78 ? 8.099 -16.609 -7.825 1.00 89.19 78 SER A CA 1
ATOM 624 C C . SER A 1 78 ? 8.831 -15.911 -8.974 1.00 89.19 78 SER A C 1
ATOM 626 O O . SER A 1 78 ? 10.015 -16.166 -9.184 1.00 89.19 78 SER A O 1
ATOM 628 N N . VAL A 1 79 ? 8.175 -14.982 -9.680 1.00 90.19 79 VAL A N 1
ATOM 629 C CA . VAL A 1 79 ? 8.799 -14.198 -10.757 1.00 90.19 79 VAL A CA 1
ATOM 630 C C . VAL A 1 79 ? 9.874 -13.254 -10.222 1.00 90.19 79 VAL A C 1
ATOM 632 O O . VAL A 1 79 ? 10.949 -13.167 -10.818 1.00 90.19 79 VAL A O 1
ATOM 635 N N . GLY A 1 80 ? 9.621 -12.573 -9.102 1.00 88.62 80 GLY A N 1
ATOM 636 C CA . GLY A 1 80 ? 10.598 -11.684 -8.464 1.00 88.62 80 GLY A CA 1
ATOM 637 C C . GLY A 1 80 ? 11.832 -12.435 -7.958 1.00 88.62 80 GLY A C 1
ATOM 638 O O . GLY A 1 80 ? 12.934 -11.894 -7.977 1.00 88.62 80 GLY A O 1
ATOM 639 N N . LEU A 1 81 ? 11.662 -13.710 -7.593 1.00 89.81 81 LEU A N 1
ATOM 640 C CA . LEU A 1 81 ? 12.724 -14.588 -7.095 1.00 89.81 81 LEU A CA 1
ATOM 641 C C . LEU A 1 81 ? 13.607 -15.206 -8.190 1.00 89.81 81 LEU A C 1
ATOM 643 O O . LEU A 1 81 ? 14.600 -15.863 -7.870 1.00 89.81 81 LEU A O 1
ATOM 647 N N . LEU A 1 82 ? 13.287 -15.019 -9.474 1.00 92.12 82 LEU A N 1
ATOM 648 C CA . LEU A 1 82 ? 14.104 -15.558 -10.563 1.00 92.12 82 LEU A CA 1
ATOM 649 C C . LEU A 1 82 ? 15.485 -14.881 -10.583 1.00 92.12 82 LEU A C 1
ATOM 651 O O . LEU A 1 82 ? 15.538 -13.656 -10.501 1.00 92.12 82 LEU A O 1
ATOM 655 N N . PRO A 1 83 ? 16.595 -15.621 -10.797 1.00 94.69 83 PRO A N 1
ATOM 656 C CA . PRO A 1 83 ? 17.948 -15.051 -10.756 1.00 94.69 83 PRO A CA 1
ATOM 657 C C . PRO A 1 83 ? 18.146 -13.825 -11.657 1.00 94.69 83 PRO A C 1
ATOM 659 O O . PRO A 1 83 ? 18.817 -12.873 -11.285 1.00 94.69 83 PRO A O 1
ATOM 662 N N . ARG A 1 84 ? 17.489 -13.808 -12.825 1.00 94.31 84 ARG A N 1
ATOM 663 C CA . ARG A 1 84 ? 17.511 -12.685 -13.783 1.00 94.31 84 ARG A CA 1
ATOM 664 C C . ARG A 1 84 ? 16.804 -11.402 -13.313 1.00 94.31 84 ARG A C 1
ATOM 666 O O . ARG A 1 84 ? 16.796 -10.423 -14.050 1.00 94.31 84 ARG A O 1
ATOM 673 N N . ASN A 1 85 ? 16.105 -11.465 -12.182 1.00 93.94 85 ASN A N 1
ATOM 674 C CA . ASN A 1 85 ? 15.355 -10.361 -11.593 1.00 93.94 85 ASN A CA 1
ATOM 675 C C . ASN A 1 85 ? 15.932 -9.939 -10.231 1.00 93.94 85 ASN A C 1
ATOM 677 O O . ASN A 1 85 ? 15.452 -8.963 -9.666 1.00 93.94 85 ASN A O 1
ATOM 681 N N . HIS A 1 86 ? 16.952 -10.631 -9.701 1.00 93.69 86 HIS A N 1
ATOM 682 C CA . HIS A 1 86 ? 17.541 -10.303 -8.395 1.00 93.69 86 HIS A CA 1
ATOM 683 C C . HIS A 1 86 ? 18.120 -8.889 -8.364 1.00 93.69 86 HIS A C 1
ATOM 685 O O . HIS A 1 86 ? 17.889 -8.157 -7.410 1.00 93.69 86 HIS A O 1
ATOM 691 N N . ASP A 1 87 ? 18.797 -8.476 -9.435 1.00 94.19 87 ASP A N 1
ATOM 692 C CA . ASP A 1 87 ? 19.373 -7.135 -9.589 1.00 94.19 87 ASP A CA 1
ATOM 693 C C . ASP A 1 87 ? 18.323 -6.039 -9.837 1.00 94.19 87 ASP A C 1
ATOM 695 O O . ASP A 1 87 ? 18.661 -4.856 -9.897 1.00 94.19 87 ASP A O 1
ATOM 699 N N . LYS A 1 88 ? 17.050 -6.418 -9.986 1.00 92.81 88 LYS A N 1
ATOM 700 C CA . LYS A 1 88 ? 15.920 -5.501 -10.175 1.00 92.81 88 LYS A CA 1
ATOM 701 C C . LYS A 1 88 ? 15.160 -5.230 -8.879 1.00 92.81 88 LYS A C 1
ATOM 703 O O . LYS A 1 88 ? 14.355 -4.302 -8.841 1.00 92.81 88 LYS A O 1
ATOM 708 N N . ASN A 1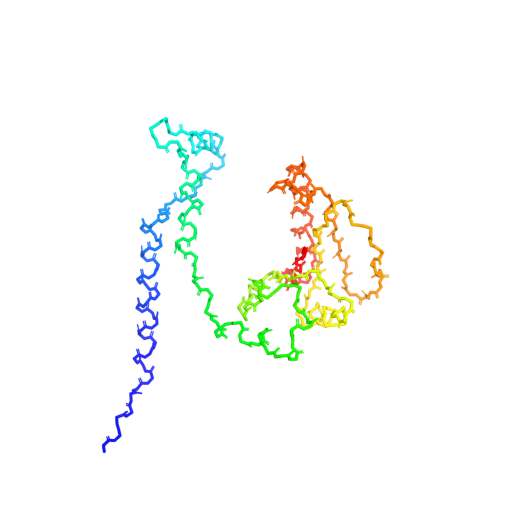 89 ? 15.419 -5.997 -7.820 1.00 92.25 89 ASN A N 1
ATOM 709 C CA . ASN A 1 89 ? 14.763 -5.844 -6.526 1.00 92.25 89 ASN A CA 1
ATOM 710 C C . ASN A 1 89 ? 15.663 -5.042 -5.581 1.00 92.25 89 ASN A C 1
ATOM 712 O O . ASN A 1 89 ? 16.823 -5.387 -5.373 1.00 92.25 89 ASN A O 1
ATOM 716 N N . ARG A 1 90 ? 15.123 -3.990 -4.961 1.00 90.62 90 ARG A N 1
ATOM 717 C CA . ARG A 1 90 ? 15.842 -3.222 -3.932 1.00 90.62 90 ARG A CA 1
ATOM 718 C C . ARG A 1 90 ? 16.002 -4.021 -2.635 1.00 90.62 90 ARG A C 1
ATOM 720 O O . ARG A 1 90 ? 16.993 -3.854 -1.933 1.00 90.62 90 ARG A O 1
ATOM 727 N N . SER A 1 91 ? 15.031 -4.879 -2.325 1.00 88.69 91 SER A N 1
ATOM 728 C CA . SER A 1 91 ? 15.066 -5.816 -1.202 1.00 88.69 91 SER A CA 1
ATOM 729 C C . SER A 1 91 ? 14.423 -7.137 -1.607 1.00 88.69 91 SER A C 1
ATOM 731 O O . SER A 1 91 ? 13.376 -7.149 -2.249 1.00 88.69 91 SER A O 1
ATOM 733 N N . MET A 1 92 ? 15.034 -8.250 -1.203 1.00 85.56 92 MET A N 1
ATOM 734 C CA . MET A 1 92 ? 14.476 -9.588 -1.425 1.00 85.56 92 MET A CA 1
ATOM 735 C C . MET A 1 92 ? 13.374 -9.944 -0.417 1.00 85.56 92 MET A C 1
ATOM 737 O O . MET A 1 92 ? 12.617 -10.879 -0.663 1.00 85.56 92 MET A O 1
ATOM 741 N N . ASP A 1 93 ? 13.246 -9.173 0.667 1.00 84.06 93 ASP A N 1
ATOM 742 C CA . ASP A 1 93 ? 12.192 -9.336 1.677 1.00 84.06 93 ASP A CA 1
ATOM 743 C C . ASP A 1 93 ? 10.905 -8.579 1.307 1.00 84.06 93 ASP A C 1
ATOM 745 O O . ASP A 1 93 ? 9.850 -8.803 1.897 1.00 84.06 93 ASP A O 1
ATOM 749 N N . VAL A 1 94 ? 10.978 -7.679 0.318 1.00 82.62 94 VAL A N 1
ATOM 750 C CA . VAL A 1 94 ? 9.859 -6.844 -0.138 1.00 82.62 94 VAL A CA 1
ATOM 751 C C . VAL A 1 94 ? 9.674 -7.049 -1.637 1.00 82.62 94 VAL A C 1
ATOM 753 O O . VAL A 1 94 ? 10.198 -6.302 -2.461 1.00 82.62 94 VAL A O 1
ATOM 756 N N . LEU A 1 95 ? 8.930 -8.095 -1.994 1.00 81.75 95 LEU A N 1
ATOM 757 C CA . LEU A 1 95 ? 8.658 -8.461 -3.382 1.00 81.75 95 LEU A CA 1
ATOM 758 C C . LEU A 1 95 ? 7.211 -8.157 -3.759 1.00 81.75 95 LEU A C 1
ATOM 760 O O . LEU A 1 95 ? 6.284 -8.326 -2.967 1.00 81.75 95 LEU A O 1
ATOM 764 N N . SER A 1 96 ? 7.016 -7.727 -5.004 1.00 76.25 96 SER A N 1
ATOM 765 C CA . SER A 1 96 ? 5.678 -7.507 -5.547 1.00 76.25 96 SER A CA 1
ATOM 766 C C . SER A 1 96 ? 4.974 -8.842 -5.770 1.00 76.25 96 SER A C 1
ATOM 768 O O . SER A 1 96 ? 5.472 -9.688 -6.512 1.00 76.25 96 SER A O 1
ATOM 770 N N . SER A 1 97 ? 3.790 -9.004 -5.178 1.00 74.19 97 SER A N 1
ATOM 771 C CA . SER A 1 97 ? 2.880 -10.081 -5.564 1.00 74.19 97 SER A CA 1
ATOM 772 C C . SER A 1 97 ? 2.145 -9.713 -6.859 1.00 74.19 97 SER A C 1
ATOM 774 O O . SER A 1 97 ? 1.916 -8.537 -7.162 1.00 74.19 97 SER A O 1
ATOM 776 N N . HIS A 1 98 ? 1.750 -10.720 -7.638 1.00 63.09 98 HIS A N 1
ATOM 777 C CA . HIS A 1 98 ? 1.059 -10.528 -8.922 1.00 63.09 98 HIS A CA 1
ATOM 778 C C . HIS A 1 98 ? -0.360 -9.937 -8.811 1.00 63.09 98 HIS A C 1
ATOM 780 O O . HIS A 1 98 ? -0.997 -9.668 -9.829 1.00 63.09 98 HIS A O 1
ATOM 786 N N . LYS A 1 99 ? -0.868 -9.725 -7.593 1.00 64.31 99 LYS A N 1
ATOM 787 C CA . LYS A 1 99 ? -2.202 -9.178 -7.338 1.00 64.31 99 LYS A CA 1
ATOM 788 C C . LYS A 1 99 ? -2.078 -7.679 -7.091 1.00 64.31 99 LYS A C 1
ATOM 790 O O . LYS A 1 99 ? -1.594 -7.266 -6.044 1.00 64.31 99 LYS A O 1
ATOM 795 N N . GLN A 1 100 ? -2.508 -6.867 -8.052 1.00 58.75 100 GLN A N 1
ATOM 796 C CA . GLN A 1 100 ? -2.513 -5.410 -7.910 1.00 58.75 100 GLN A CA 1
ATOM 797 C C . GLN A 1 100 ? -3.953 -4.885 -7.940 1.00 58.75 100 GLN A C 1
ATOM 799 O O . GLN A 1 100 ? -4.727 -5.305 -8.808 1.00 58.75 100 GLN A O 1
ATOM 804 N N . PRO A 1 101 ? -4.337 -3.979 -7.022 1.00 61.81 101 PRO A N 1
ATOM 805 C CA . PRO A 1 101 ? -5.620 -3.292 -7.095 1.00 61.81 101 PRO A CA 1
ATOM 806 C C . PRO A 1 101 ? -5.753 -2.513 -8.409 1.00 61.81 101 PRO A C 1
ATOM 808 O O . PRO A 1 101 ? -4.768 -2.043 -8.976 1.00 61.81 101 PRO A O 1
ATOM 811 N N . ALA A 1 102 ? -6.986 -2.311 -8.876 1.00 66.06 102 ALA A N 1
ATOM 812 C CA . ALA A 1 102 ? -7.226 -1.604 -10.134 1.00 66.06 102 ALA A CA 1
ATOM 813 C C . ALA A 1 102 ? -6.818 -0.116 -10.092 1.00 66.06 102 ALA A C 1
ATOM 815 O O . ALA A 1 102 ? -6.440 0.424 -11.123 1.00 66.06 102 ALA A O 1
ATOM 816 N N . ALA A 1 103 ? -6.861 0.540 -8.923 1.00 77.94 103 ALA A N 1
ATOM 817 C CA . ALA A 1 103 ? -6.691 1.996 -8.807 1.00 77.94 103 ALA A CA 1
ATOM 818 C C . ALA A 1 103 ? -5.257 2.464 -8.481 1.00 77.94 103 ALA A C 1
ATOM 820 O O . ALA A 1 103 ? -4.878 3.588 -8.825 1.00 77.94 103 ALA A O 1
ATOM 821 N N . PHE A 1 104 ? -4.460 1.623 -7.817 1.00 85.44 104 PHE A N 1
ATOM 822 C CA . PHE A 1 104 ? -3.114 1.970 -7.357 1.00 85.44 104 PHE A CA 1
ATOM 823 C C . PHE A 1 104 ? -2.118 0.881 -7.722 1.00 85.44 104 PHE A C 1
ATOM 825 O O . PHE A 1 104 ? -2.414 -0.303 -7.582 1.00 85.44 104 PHE A O 1
ATOM 832 N N . ILE A 1 105 ? -0.920 1.298 -8.124 1.00 88.31 105 ILE A N 1
ATOM 833 C CA . ILE A 1 105 ? 0.233 0.411 -8.270 1.00 88.31 105 ILE A CA 1
ATOM 834 C C . ILE A 1 105 ? 1.261 0.829 -7.231 1.00 88.31 105 ILE A C 1
ATOM 836 O O . ILE A 1 105 ? 1.793 1.936 -7.300 1.00 88.31 105 ILE A O 1
ATOM 840 N N . VAL A 1 106 ? 1.527 -0.049 -6.268 1.00 88.31 106 VAL A N 1
ATOM 841 C CA . VAL A 1 106 ? 2.554 0.177 -5.246 1.00 88.31 106 VAL A CA 1
ATOM 842 C C . VAL A 1 106 ? 3.838 -0.509 -5.699 1.00 88.31 106 VAL A C 1
ATOM 844 O O . VAL A 1 106 ? 3.835 -1.708 -5.968 1.00 88.31 106 VAL A O 1
ATOM 847 N N . THR A 1 107 ? 4.926 0.249 -5.810 1.00 88.44 107 THR A N 1
ATOM 848 C CA . THR A 1 107 ? 6.226 -0.249 -6.286 1.00 88.44 107 THR A CA 1
ATOM 849 C C . THR A 1 107 ? 7.375 0.365 -5.491 1.00 88.44 107 THR A C 1
ATOM 851 O O . THR A 1 107 ? 7.223 1.412 -4.872 1.00 88.44 107 THR A O 1
ATOM 854 N N . GLN A 1 108 ? 8.546 -0.271 -5.518 1.00 88.81 108 GLN A N 1
ATOM 855 C CA . GLN A 1 108 ? 9.787 0.338 -5.030 1.00 88.81 108 GLN A CA 1
ATOM 856 C C . GLN A 1 108 ? 10.179 1.560 -5.877 1.00 88.81 108 GLN A C 1
ATOM 858 O O . GLN A 1 108 ? 9.847 1.616 -7.068 1.00 88.81 108 GLN A O 1
ATOM 863 N N . HIS A 1 109 ? 10.964 2.482 -5.308 1.00 87.44 109 HIS A N 1
ATOM 864 C CA . HIS A 1 109 ? 11.650 3.499 -6.104 1.00 87.44 109 HIS A CA 1
ATOM 865 C C . HIS A 1 109 ? 12.566 2.839 -7.164 1.00 87.44 109 HIS A C 1
ATOM 867 O O . HIS A 1 109 ? 13.360 1.953 -6.799 1.00 87.44 109 HIS A O 1
ATOM 873 N N . PRO A 1 110 ? 12.498 3.253 -8.449 1.00 89.75 110 PRO A N 1
ATOM 874 C CA . PRO A 1 110 ? 13.267 2.642 -9.532 1.00 89.75 110 PRO A CA 1
ATOM 875 C C . PRO A 1 110 ? 14.769 2.615 -9.242 1.00 89.75 110 PRO A C 1
ATOM 877 O O . PRO A 1 110 ? 15.360 3.598 -8.812 1.00 89.75 110 PRO A O 1
ATOM 880 N N . LEU A 1 111 ? 15.413 1.481 -9.493 1.00 89.38 111 LEU A N 1
ATOM 881 C CA . LEU A 1 111 ? 16.872 1.392 -9.540 1.00 89.38 111 LEU A CA 1
ATOM 882 C C . LEU A 1 111 ? 17.387 1.948 -10.879 1.00 89.38 111 LEU A C 1
ATOM 884 O O . LEU A 1 111 ? 16.643 1.878 -11.867 1.00 89.38 111 LEU A O 1
ATOM 888 N N . PRO A 1 112 ? 18.655 2.395 -10.977 1.00 89.38 112 PRO A N 1
ATOM 889 C CA . PRO A 1 112 ? 19.222 2.913 -12.226 1.00 89.38 112 PRO A CA 1
ATOM 890 C C . PRO A 1 112 ? 19.042 1.982 -13.440 1.00 89.38 112 PRO A C 1
ATOM 892 O O . PRO A 1 112 ? 18.723 2.440 -14.534 1.00 89.38 112 PRO A O 1
ATOM 895 N N . ASN A 1 113 ? 19.164 0.664 -13.247 1.00 91.31 113 ASN A N 1
ATOM 896 C CA . ASN A 1 113 ? 18.964 -0.367 -14.277 1.00 91.31 113 ASN A CA 1
ATOM 897 C C . ASN A 1 113 ? 17.483 -0.670 -14.597 1.00 91.31 113 ASN A C 1
ATOM 899 O O . ASN A 1 113 ? 17.210 -1.396 -15.548 1.00 91.31 113 ASN A O 1
ATOM 903 N N . THR A 1 114 ? 16.530 -0.120 -13.839 1.00 92.62 114 THR A N 1
ATOM 904 C CA . THR A 1 114 ? 15.084 -0.402 -13.966 1.00 92.62 114 THR A CA 1
ATOM 905 C C . THR A 1 114 ? 14.235 0.821 -14.324 1.00 92.62 114 THR A C 1
ATOM 907 O O . THR A 1 114 ? 13.029 0.685 -14.511 1.00 92.62 114 THR A O 1
ATOM 910 N N . VAL A 1 115 ? 14.830 2.010 -14.488 1.00 89.81 115 VAL A N 1
ATOM 911 C CA . VAL A 1 115 ? 14.098 3.241 -14.859 1.00 89.81 115 VAL A CA 1
ATOM 912 C C . VAL A 1 115 ? 13.268 3.043 -16.134 1.00 89.81 115 VAL A C 1
ATOM 914 O O . VAL A 1 115 ? 12.109 3.445 -16.192 1.00 89.81 115 VAL A O 1
ATOM 917 N N . ALA A 1 116 ? 13.822 2.376 -17.150 1.00 89.62 116 ALA A N 1
ATOM 918 C CA . ALA A 1 116 ? 13.091 2.087 -18.384 1.00 89.62 116 ALA A CA 1
ATOM 919 C C . ALA A 1 116 ? 11.888 1.152 -18.155 1.00 89.62 116 ALA A C 1
ATOM 921 O O . ALA A 1 116 ? 10.827 1.365 -18.741 1.00 89.62 116 ALA A O 1
ATOM 922 N N . ASP A 1 117 ? 12.035 0.146 -17.291 1.00 91.06 117 ASP A N 1
ATOM 923 C CA . ASP A 1 117 ? 10.955 -0.783 -16.941 1.00 91.06 117 ASP A CA 1
ATOM 924 C C . ASP A 1 117 ? 9.851 -0.084 -16.136 1.00 91.06 117 ASP A C 1
ATOM 926 O O . ASP A 1 117 ? 8.669 -0.326 -16.374 1.00 91.06 117 ASP A O 1
ATOM 930 N N . PHE A 1 118 ? 10.213 0.853 -15.256 1.00 91.50 118 PHE A N 1
ATOM 931 C CA . PHE A 1 118 ? 9.253 1.694 -14.541 1.00 91.50 118 PHE A CA 1
ATOM 932 C C . PHE A 1 118 ? 8.385 2.519 -15.500 1.00 91.50 118 PHE A C 1
ATOM 934 O O . PHE A 1 118 ? 7.162 2.535 -15.378 1.00 91.50 118 PHE A O 1
ATOM 941 N N . TRP A 1 119 ? 8.989 3.165 -16.499 1.00 90.00 119 TRP A N 1
ATOM 942 C CA . TRP A 1 119 ? 8.227 3.938 -17.483 1.00 90.00 119 TRP A CA 1
ATOM 943 C C . TRP A 1 119 ? 7.362 3.065 -18.394 1.00 90.00 119 TRP A C 1
ATOM 945 O O . TRP A 1 119 ? 6.264 3.488 -18.758 1.00 90.00 119 TRP A O 1
ATOM 955 N N . ARG A 1 120 ? 7.808 1.843 -18.722 1.00 90.19 120 ARG A N 1
ATOM 956 C CA . ARG A 1 120 ? 6.949 0.850 -19.390 1.00 90.19 120 ARG A CA 1
ATOM 957 C C . ARG A 1 120 ? 5.734 0.521 -18.536 1.00 90.19 120 ARG A C 1
ATOM 959 O O . ARG A 1 120 ? 4.627 0.594 -19.043 1.00 90.19 120 ARG A O 1
ATOM 966 N N . LEU A 1 121 ? 5.919 0.265 -17.240 1.00 90.00 121 LEU A N 1
ATOM 967 C CA . LEU A 1 121 ? 4.813 0.027 -16.312 1.00 90.00 121 LEU A CA 1
ATOM 968 C C . LEU A 1 121 ? 3.828 1.201 -16.295 1.00 90.00 121 LEU A C 1
ATOM 970 O O . LEU A 1 121 ? 2.631 0.987 -16.449 1.00 90.00 121 LEU A O 1
ATOM 974 N N . VAL A 1 122 ? 4.307 2.439 -16.149 1.00 88.38 122 VAL A N 1
ATOM 975 C CA . VAL A 1 122 ? 3.432 3.626 -16.170 1.00 88.38 122 VAL A CA 1
ATOM 976 C C . VAL A 1 122 ? 2.601 3.663 -17.452 1.00 88.38 122 VAL A C 1
ATOM 978 O O . VAL A 1 122 ? 1.401 3.930 -17.407 1.00 88.38 122 VAL A O 1
ATOM 981 N N . PHE A 1 123 ? 3.237 3.415 -18.593 1.00 87.06 123 PHE A N 1
ATOM 982 C CA . PHE A 1 123 ? 2.576 3.476 -19.887 1.00 87.06 123 PHE A CA 1
ATOM 983 C C . PHE A 1 123 ? 1.573 2.330 -20.082 1.00 87.06 123 PHE A C 1
ATOM 985 O O . PHE A 1 123 ? 0.403 2.586 -20.359 1.00 87.06 123 PHE A O 1
ATOM 992 N N . ASP A 1 124 ? 2.014 1.086 -19.892 1.00 87.81 124 ASP A N 1
ATOM 993 C CA . ASP A 1 124 ? 1.230 -0.126 -20.151 1.00 87.81 124 ASP A CA 1
ATOM 994 C C . ASP A 1 124 ? 0.015 -0.241 -19.220 1.00 87.81 124 ASP A C 1
ATOM 996 O O . ASP A 1 124 ? -1.017 -0.784 -19.610 1.00 87.81 124 ASP A O 1
ATOM 1000 N N . TYR A 1 125 ? 0.112 0.303 -18.001 1.00 86.94 125 TYR A N 1
ATOM 1001 C CA . TYR A 1 125 ? -0.974 0.301 -17.018 1.00 86.94 125 TYR A CA 1
ATOM 1002 C C . TYR A 1 125 ? -1.783 1.606 -16.970 1.00 86.94 125 TYR A C 1
ATOM 1004 O O . TYR A 1 125 ? -2.568 1.801 -16.039 1.00 86.94 125 TYR A O 1
ATOM 1012 N N . ASN A 1 126 ? -1.626 2.481 -17.970 1.00 87.00 126 ASN A N 1
ATOM 1013 C CA . ASN A 1 126 ? -2.378 3.732 -18.107 1.00 87.00 126 ASN A CA 1
ATOM 1014 C C . ASN A 1 126 ? -2.327 4.614 -16.843 1.00 87.00 126 ASN A C 1
ATOM 1016 O O . ASN A 1 126 ? -3.341 5.102 -16.334 1.00 87.00 126 ASN A O 1
ATOM 1020 N N . CYS A 1 127 ? -1.128 4.786 -16.289 1.00 87.12 127 CYS A N 1
ATOM 1021 C CA . CYS A 1 127 ? -0.944 5.577 -15.084 1.00 87.12 127 CYS A CA 1
ATOM 1022 C C . CYS A 1 127 ? -1.013 7.074 -15.404 1.00 87.12 127 CYS A C 1
ATOM 1024 O O . CYS A 1 127 ? -0.258 7.590 -16.230 1.00 87.12 127 CYS A O 1
ATOM 1026 N N . SER A 1 128 ? -1.894 7.788 -14.706 1.00 85.94 128 SER A N 1
ATOM 1027 C CA . SER A 1 128 ? -2.115 9.227 -14.892 1.00 85.94 128 SER A CA 1
ATOM 1028 C C . SER A 1 128 ? -1.331 10.085 -13.900 1.00 85.94 128 SER A C 1
ATOM 1030 O O . SER A 1 128 ? -1.101 11.273 -14.148 1.00 85.94 128 SER A O 1
ATOM 1032 N N . SER A 1 129 ? -0.933 9.487 -12.772 1.00 87.50 129 SER A N 1
ATOM 1033 C CA . SER A 1 129 ? -0.282 10.176 -11.660 1.00 87.50 129 SER A CA 1
ATOM 1034 C C . SER A 1 129 ? 0.817 9.329 -11.016 1.00 87.50 129 SER A C 1
ATOM 1036 O O . SER A 1 129 ? 0.671 8.114 -10.874 1.00 87.50 129 SER A O 1
ATOM 1038 N N . ILE A 1 130 ? 1.893 9.986 -10.574 1.00 88.62 130 ILE A N 1
ATOM 1039 C CA . ILE A 1 130 ? 2.957 9.384 -9.756 1.00 88.62 130 ILE A CA 1
ATOM 1040 C C . ILE A 1 130 ? 3.039 10.101 -8.410 1.00 88.62 130 ILE A C 1
ATOM 1042 O O . ILE A 1 130 ? 3.072 11.334 -8.347 1.00 88.62 130 ILE A O 1
ATOM 1046 N N . VAL A 1 131 ? 3.109 9.311 -7.342 1.00 87.25 131 VAL A N 1
ATOM 1047 C CA . VAL A 1 131 ? 3.390 9.750 -5.979 1.00 87.25 131 VAL A CA 1
ATOM 1048 C C . VAL A 1 131 ? 4.683 9.124 -5.513 1.00 87.25 131 VAL A C 1
ATOM 1050 O O . VAL A 1 131 ? 4.823 7.905 -5.488 1.00 87.25 131 VAL A O 1
ATOM 1053 N N . GLU A 1 132 ? 5.586 9.981 -5.081 1.00 85.75 132 GLU A N 1
ATOM 1054 C CA . GLU A 1 132 ? 6.876 9.590 -4.559 1.00 85.75 132 GLU A CA 1
ATOM 1055 C C . GLU A 1 132 ? 7.015 10.070 -3.116 1.00 85.75 132 GLU A C 1
ATOM 1057 O O . GLU A 1 132 ? 6.835 11.257 -2.833 1.00 85.75 132 GLU A O 1
ATOM 1062 N N . PHE A 1 133 ? 7.350 9.165 -2.201 1.00 79.75 133 PHE A N 1
ATOM 1063 C CA . PHE A 1 133 ? 7.757 9.506 -0.841 1.00 79.75 133 PHE A CA 1
ATOM 1064 C C . PHE A 1 133 ? 9.281 9.480 -0.769 1.00 79.75 133 PHE A C 1
ATOM 1066 O O . PHE A 1 133 ? 9.885 8.421 -0.885 1.00 79.75 133 PHE A O 1
ATOM 1073 N N . ILE A 1 134 ? 9.898 10.648 -0.584 1.00 70.69 134 ILE A N 1
ATOM 1074 C CA . ILE A 1 134 ? 11.353 10.779 -0.469 1.00 70.69 134 ILE A CA 1
ATOM 1075 C C . ILE A 1 134 ? 11.704 11.137 0.970 1.00 70.69 134 ILE A C 1
ATOM 1077 O O . ILE A 1 134 ? 11.141 12.080 1.533 1.00 70.69 134 ILE A O 1
ATOM 1081 N N . SER A 1 135 ? 12.680 10.431 1.546 1.00 66.44 135 SER A N 1
ATOM 1082 C CA . SER A 1 135 ? 13.320 10.900 2.776 1.00 66.44 135 SER A CA 1
ATOM 1083 C C . SER A 1 135 ? 14.072 12.194 2.488 1.00 66.44 135 SER A C 1
ATOM 1085 O O . SER A 1 135 ? 14.896 12.225 1.580 1.00 66.44 135 SER A O 1
ATOM 1087 N N . ALA A 1 136 ? 13.836 13.240 3.281 1.00 56.75 136 ALA A N 1
ATOM 1088 C CA . ALA A 1 136 ? 14.421 14.576 3.101 1.00 56.75 136 ALA A CA 1
ATOM 1089 C C . ALA A 1 136 ? 15.959 14.638 3.002 1.00 56.75 136 ALA A C 1
ATOM 1091 O O . ALA A 1 136 ? 16.490 15.684 2.646 1.00 56.75 136 ALA A O 1
ATOM 1092 N N . ASP A 1 137 ? 16.645 13.533 3.288 1.00 56.81 137 ASP A N 1
ATOM 1093 C CA . ASP A 1 137 ? 18.097 13.386 3.225 1.00 56.81 137 ASP A CA 1
ATOM 1094 C C . ASP A 1 137 ? 18.617 12.904 1.849 1.00 56.81 137 ASP A C 1
ATOM 1096 O O . ASP A 1 137 ? 19.821 12.713 1.692 1.00 56.81 137 ASP A O 1
ATOM 1100 N N . ILE A 1 138 ? 17.740 12.671 0.860 1.00 56.12 138 ILE A N 1
ATOM 1101 C CA . ILE A 1 138 ? 18.118 12.171 -0.474 1.00 56.12 138 ILE A CA 1
ATOM 1102 C C . ILE A 1 138 ? 18.061 13.312 -1.500 1.00 56.12 138 ILE A C 1
ATOM 1104 O O . ILE A 1 138 ? 16.982 13.772 -1.878 1.00 56.12 138 ILE A O 1
ATOM 1108 N N . ASP A 1 139 ? 19.236 13.732 -1.970 1.00 50.69 139 ASP A N 1
ATOM 1109 C CA . ASP A 1 139 ? 19.400 14.575 -3.157 1.00 50.69 139 ASP A CA 1
ATOM 1110 C C . ASP A 1 139 ? 19.391 13.682 -4.402 1.00 50.69 139 ASP A C 1
ATOM 1112 O O . ASP A 1 139 ? 20.369 12.986 -4.665 1.00 50.69 139 ASP A O 1
ATOM 1116 N N . GLU A 1 140 ? 18.312 13.711 -5.188 1.00 53.97 140 GLU A N 1
ATOM 1117 C CA . GLU A 1 140 ? 18.372 13.254 -6.579 1.00 53.97 140 GLU A CA 1
ATOM 1118 C C . GLU A 1 140 ? 17.546 14.130 -7.534 1.00 53.97 140 GLU A C 1
ATOM 1120 O O . GLU A 1 140 ? 16.384 14.489 -7.288 1.00 53.97 140 GLU A O 1
ATOM 1125 N N . ASP A 1 141 ? 18.193 14.434 -8.661 1.00 51.75 141 ASP A N 1
ATOM 1126 C CA . ASP A 1 141 ? 17.631 14.994 -9.884 1.00 51.75 141 ASP A CA 1
ATOM 1127 C C . ASP A 1 141 ? 17.066 13.853 -10.743 1.00 51.75 141 ASP A C 1
ATOM 1129 O O . ASP A 1 141 ? 17.814 13.134 -11.407 1.00 51.75 141 ASP A O 1
ATOM 1133 N N . ILE A 1 142 ? 15.738 13.697 -10.780 1.00 49.34 142 ILE A N 1
ATOM 1134 C CA . ILE A 1 142 ? 15.079 12.748 -11.689 1.00 49.34 142 ILE A CA 1
ATOM 1135 C C . ILE A 1 142 ? 14.336 13.482 -12.809 1.00 49.34 142 ILE A C 1
ATOM 1137 O O . ILE A 1 142 ? 13.624 14.470 -12.628 1.00 49.34 142 ILE A O 1
ATOM 1141 N N . ILE A 1 143 ? 14.572 12.952 -14.006 1.00 40.91 143 ILE A N 1
ATOM 1142 C CA . ILE A 1 143 ? 14.244 13.433 -15.344 1.00 40.91 143 ILE A CA 1
ATOM 1143 C C . ILE A 1 143 ? 12.764 13.831 -15.489 1.00 40.91 143 ILE A C 1
ATOM 1145 O O . ILE A 1 143 ? 11.871 12.995 -15.618 1.00 40.91 143 ILE A O 1
ATOM 1149 N N . ASN A 1 144 ? 12.520 15.138 -15.614 1.00 41.62 144 ASN A N 1
ATOM 1150 C CA . ASN A 1 144 ? 11.275 15.697 -16.139 1.00 41.62 144 ASN A CA 1
ATOM 1151 C C . ASN A 1 144 ? 11.270 15.622 -17.669 1.00 41.62 144 ASN A C 1
ATOM 1153 O O . ASN A 1 144 ? 11.590 16.615 -18.324 1.00 41.62 144 ASN A O 1
ATOM 1157 N N . ARG A 1 145 ? 10.928 14.471 -18.263 1.00 41.50 145 ARG A N 1
ATOM 1158 C CA . ARG A 1 145 ? 10.455 14.420 -19.662 1.00 41.50 145 ARG A CA 1
ATOM 1159 C C . ARG A 1 145 ? 10.003 13.025 -20.079 1.00 41.50 145 ARG A C 1
ATOM 1161 O O . ARG A 1 145 ? 10.764 12.310 -20.712 1.00 41.50 145 ARG A O 1
ATOM 1168 N N . ILE A 1 146 ? 8.732 12.695 -19.845 1.00 41.56 146 ILE A N 1
ATOM 1169 C CA . ILE A 1 146 ? 7.960 11.854 -20.774 1.00 41.56 146 ILE A CA 1
ATOM 1170 C C . ILE A 1 146 ? 6.544 12.432 -20.885 1.00 41.56 146 ILE A C 1
ATOM 1172 O O . ILE A 1 146 ? 5.813 12.570 -19.906 1.00 41.56 146 ILE A O 1
ATOM 1176 N N . PHE A 1 147 ? 6.186 12.809 -22.111 1.00 38.78 147 PHE A N 1
ATOM 1177 C CA . PHE A 1 147 ? 4.901 13.376 -22.510 1.00 38.78 147 PHE A CA 1
ATOM 1178 C C . PHE A 1 147 ? 3.785 12.329 -22.364 1.00 38.78 147 PHE A C 1
ATOM 1180 O O . PHE A 1 147 ? 3.509 11.608 -23.316 1.00 38.78 147 PHE A O 1
ATOM 1187 N N . ARG A 1 148 ? 3.185 12.204 -21.173 1.00 49.22 148 ARG A N 1
ATOM 1188 C CA . ARG A 1 148 ? 1.850 11.599 -20.928 1.00 49.22 148 ARG A CA 1
ATOM 1189 C C . ARG A 1 148 ? 1.450 11.621 -19.455 1.00 49.22 148 ARG A C 1
ATOM 1191 O O . ARG A 1 148 ? 0.258 11.632 -19.171 1.00 49.22 148 ARG A O 1
ATOM 1198 N N . ILE A 1 149 ? 2.411 11.687 -18.532 1.00 57.97 149 ILE A N 1
ATOM 1199 C CA . ILE A 1 149 ? 2.094 11.906 -17.118 1.00 57.97 149 ILE A CA 1
ATOM 1200 C C . ILE A 1 149 ? 1.841 13.393 -16.909 1.00 57.97 149 ILE A C 1
ATOM 1202 O O . ILE A 1 149 ? 2.763 14.204 -16.955 1.00 57.97 149 ILE A O 1
ATOM 1206 N N . CYS A 1 150 ? 0.583 13.754 -16.678 1.00 61.06 150 CYS A N 1
ATOM 1207 C CA . CYS A 1 150 ? 0.216 15.135 -16.379 1.00 61.06 150 CYS A CA 1
ATOM 1208 C C . CYS A 1 150 ? 0.608 15.537 -14.950 1.00 61.06 150 CYS A C 1
ATOM 1210 O O . CYS A 1 150 ? 0.773 16.723 -14.674 1.00 61.06 150 CYS A O 1
ATOM 1212 N N . ASN A 1 151 ? 0.753 14.562 -14.045 1.00 77.69 151 ASN A N 1
ATOM 1213 C CA . ASN A 1 151 ? 0.746 14.804 -12.612 1.00 77.69 151 ASN A CA 1
ATOM 1214 C C . ASN A 1 151 ? 1.806 13.987 -11.853 1.00 77.69 151 ASN A C 1
ATOM 1216 O O . ASN A 1 151 ? 1.747 12.763 -11.786 1.00 77.69 151 ASN A O 1
ATOM 1220 N N . MET A 1 152 ? 2.755 14.678 -11.220 1.00 80.00 152 MET A N 1
ATOM 1221 C CA . MET A 1 152 ? 3.749 14.075 -10.328 1.00 80.00 152 MET A CA 1
ATOM 1222 C C . MET A 1 152 ? 3.776 14.828 -8.996 1.00 80.00 152 MET A C 1
ATOM 1224 O O . MET A 1 152 ? 3.7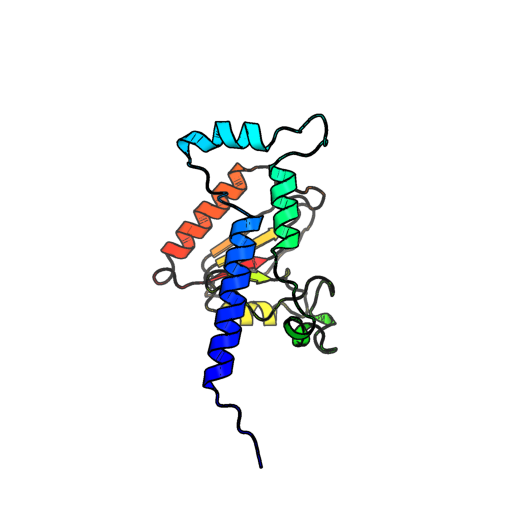48 16.065 -8.966 1.00 80.00 152 MET A O 1
ATOM 1228 N N . ALA A 1 153 ? 3.789 14.089 -7.887 1.00 77.94 153 ALA A N 1
ATOM 1229 C CA . ALA A 1 153 ? 3.874 14.640 -6.543 1.00 77.94 153 ALA A CA 1
ATOM 1230 C C . ALA A 1 153 ? 4.977 13.953 -5.737 1.00 77.94 153 ALA A C 1
ATOM 1232 O O . ALA A 1 153 ? 4.970 12.739 -5.573 1.00 77.94 153 ALA A O 1
ATOM 1233 N N . ARG A 1 154 ? 5.875 14.767 -5.182 1.00 81.00 154 ARG A N 1
ATOM 1234 C CA . ARG A 1 154 ? 6.986 14.336 -4.334 1.00 81.00 154 ARG A CA 1
ATOM 1235 C C . ARG A 1 154 ? 6.736 14.787 -2.900 1.00 81.00 154 ARG A C 1
ATOM 1237 O O . ARG A 1 154 ? 6.561 15.983 -2.651 1.00 81.00 154 ARG A O 1
ATOM 1244 N N . PHE A 1 155 ? 6.679 13.849 -1.964 1.00 77.88 155 PHE A N 1
ATOM 1245 C CA . PHE A 1 155 ? 6.450 14.099 -0.548 1.00 77.88 155 PHE A CA 1
ATOM 1246 C C . PHE A 1 155 ? 7.756 13.961 0.230 1.00 77.88 155 PHE A C 1
ATOM 1248 O O . PHE A 1 155 ? 8.227 12.859 0.474 1.00 77.88 155 PHE A O 1
ATOM 1255 N N . ILE A 1 156 ? 8.305 15.103 0.645 1.00 79.19 156 ILE A N 1
ATOM 1256 C CA . ILE A 1 156 ? 9.584 15.206 1.374 1.00 79.19 156 ILE A CA 1
ATOM 1257 C C . ILE A 1 156 ? 9.346 15.312 2.899 1.00 79.19 156 ILE A C 1
ATOM 1259 O O . ILE A 1 156 ? 10.257 15.293 3.718 1.00 79.19 156 ILE A O 1
ATOM 1263 N N . GLY A 1 157 ? 8.083 15.419 3.324 1.00 78.75 157 GLY A N 1
ATOM 1264 C CA . GLY A 1 157 ? 7.702 15.633 4.724 1.00 78.75 157 GLY A CA 1
ATOM 1265 C C . GLY A 1 157 ? 7.777 14.392 5.622 1.00 78.75 157 GLY A C 1
ATOM 1266 O O . GLY A 1 157 ? 7.212 14.436 6.719 1.00 78.75 157 GLY A O 1
ATOM 1267 N N . TRP A 1 158 ? 8.399 13.300 5.166 1.00 81.00 158 TRP A N 1
ATOM 1268 C CA . TRP A 1 158 ? 8.525 12.036 5.896 1.00 81.00 158 TRP A CA 1
ATOM 1269 C C . TRP A 1 158 ? 9.999 11.617 6.008 1.00 81.00 158 TRP A C 1
ATOM 1271 O O . TRP A 1 158 ? 10.537 11.010 5.088 1.00 81.00 158 TRP A O 1
ATOM 1281 N N . PRO A 1 159 ? 10.681 11.953 7.113 1.00 78.38 159 PRO A N 1
ATOM 1282 C CA . PRO A 1 159 ? 12.061 11.530 7.329 1.00 78.38 159 PRO A CA 1
ATOM 1283 C C . PRO A 1 159 ? 12.157 10.017 7.562 1.00 78.38 159 PRO A C 1
ATOM 1285 O O . PRO A 1 159 ? 11.333 9.470 8.294 1.00 78.38 159 PRO A O 1
ATOM 1288 N N . ALA A 1 160 ? 13.193 9.363 7.028 1.00 76.56 160 ALA A N 1
ATOM 1289 C CA . ALA A 1 160 ? 13.400 7.914 7.167 1.00 76.56 160 ALA A CA 1
ATOM 1290 C C . ALA A 1 160 ? 13.532 7.430 8.624 1.00 76.56 160 ALA A C 1
ATOM 1292 O O . ALA A 1 160 ? 13.208 6.289 8.930 1.00 76.56 160 ALA A O 1
ATOM 1293 N N . TYR A 1 161 ? 13.979 8.295 9.538 1.00 78.56 161 TYR A N 1
ATOM 1294 C CA . TYR A 1 161 ? 14.122 7.973 10.963 1.00 78.56 161 TYR A CA 1
ATOM 1295 C C . TYR A 1 161 ? 12.816 8.113 11.769 1.00 78.56 161 TYR A C 1
ATO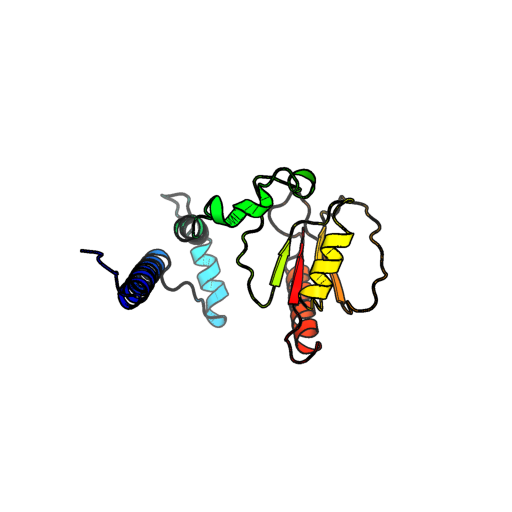M 1297 O O . TYR A 1 161 ? 12.846 8.027 12.998 1.00 78.56 161 TYR A O 1
ATOM 1305 N N . ARG A 1 162 ? 11.676 8.391 11.119 1.00 79.06 162 ARG A N 1
ATOM 1306 C CA . ARG A 1 162 ? 10.370 8.515 11.781 1.00 79.06 162 ARG A CA 1
ATOM 1307 C C . ARG A 1 162 ? 9.324 7.588 11.184 1.00 79.06 162 ARG A C 1
ATOM 1309 O O . ARG A 1 162 ? 9.103 7.563 9.978 1.00 79.06 162 ARG A O 1
ATOM 1316 N N . ASP A 1 163 ? 8.524 7.014 12.074 1.00 82.00 163 ASP A N 1
ATOM 1317 C CA . ASP A 1 163 ? 7.370 6.189 11.706 1.00 82.00 163 ASP A CA 1
ATOM 1318 C C . ASP A 1 163 ? 6.171 7.008 11.194 1.00 82.00 163 ASP A C 1
ATOM 1320 O O . ASP A 1 163 ? 5.198 6.453 10.693 1.00 82.00 163 ASP A O 1
ATOM 1324 N N . THR A 1 164 ? 6.197 8.339 11.337 1.00 83.56 164 THR A N 1
ATOM 1325 C CA . THR A 1 164 ? 5.095 9.231 10.939 1.00 83.56 164 THR A CA 1
ATOM 1326 C C . THR A 1 164 ? 5.615 10.521 10.292 1.00 83.56 164 THR A C 1
ATOM 1328 O O . THR A 1 164 ? 6.699 11.000 10.648 1.00 83.56 164 THR A O 1
ATOM 1331 N N . PRO A 1 165 ? 4.850 11.132 9.364 1.00 84.44 165 PRO A N 1
ATOM 1332 C CA . PRO A 1 165 ? 5.223 12.393 8.724 1.00 84.44 165 PRO A CA 1
ATOM 1333 C C . PRO A 1 165 ? 5.317 13.549 9.726 1.00 84.44 165 PRO A C 1
ATOM 1335 O O . PRO A 1 165 ? 4.612 13.595 10.737 1.00 84.44 165 PRO A O 1
ATOM 1338 N N . LEU A 1 166 ? 6.094 14.573 9.373 1.00 82.00 166 LEU A N 1
ATOM 1339 C CA . LEU A 1 166 ? 6.221 15.799 10.169 1.00 82.00 166 LEU A CA 1
ATOM 1340 C C . LEU A 1 166 ? 4.904 16.586 10.265 1.00 82.00 166 LEU A C 1
ATOM 1342 O O . LEU A 1 166 ? 4.654 17.258 11.264 1.00 82.00 166 LEU A O 1
ATOM 1346 N N . SER A 1 167 ? 4.051 16.513 9.238 1.00 87.62 167 SER A N 1
ATOM 1347 C CA . SER A 1 167 ? 2.773 17.226 9.189 1.00 87.62 167 SER A CA 1
ATOM 1348 C C . SER A 1 167 ? 1.650 16.342 8.659 1.00 87.62 167 SER A C 1
ATOM 1350 O O . SER A 1 167 ? 1.642 15.922 7.505 1.00 87.62 167 SER A O 1
ATOM 1352 N N . LYS A 1 168 ? 0.624 16.128 9.488 1.00 87.69 168 LYS A N 1
ATOM 1353 C CA . LYS A 1 168 ? -0.611 15.439 9.073 1.00 87.69 168 LYS A CA 1
ATOM 1354 C C . LYS A 1 168 ? -1.334 16.207 7.959 1.00 87.69 168 LYS A C 1
ATOM 1356 O O . LYS A 1 168 ? -1.920 15.615 7.059 1.00 87.69 168 LYS A O 1
ATOM 1361 N N . ARG A 1 169 ? -1.272 17.545 7.996 1.00 88.94 169 ARG A N 1
ATOM 1362 C CA . ARG A 1 169 ? -1.954 18.419 7.032 1.00 88.94 169 ARG A CA 1
ATOM 1363 C C . ARG A 1 169 ? -1.363 18.300 5.629 1.00 88.94 169 ARG A C 1
ATOM 1365 O O . ARG A 1 169 ? -2.127 18.349 4.670 1.00 88.94 169 ARG A O 1
ATOM 1372 N N . SER A 1 170 ? -0.045 18.140 5.500 1.00 85.56 170 SER A N 1
ATOM 1373 C CA . SER A 1 170 ? 0.590 18.007 4.184 1.00 85.56 170 SER A CA 1
ATOM 1374 C C . SER A 1 170 ? 0.217 16.687 3.506 1.00 85.56 170 SER A C 1
ATOM 1376 O O . SER A 1 170 ? -0.055 16.695 2.308 1.00 85.56 170 SER A O 1
ATOM 1378 N N . ILE A 1 171 ? 0.092 15.584 4.258 1.00 86.94 171 ILE A N 1
ATOM 1379 C CA . ILE A 1 171 ? -0.442 14.321 3.717 1.00 86.94 171 ILE A CA 1
ATOM 1380 C C . ILE A 1 171 ? -1.892 14.492 3.259 1.00 86.94 171 ILE A C 1
ATOM 1382 O O . ILE A 1 171 ? -2.230 14.110 2.144 1.00 86.94 171 ILE A O 1
ATOM 1386 N N . LEU A 1 172 ? -2.751 15.118 4.068 1.00 88.56 172 LEU A N 1
ATOM 1387 C CA . LEU A 1 172 ? -4.146 15.355 3.672 1.00 88.56 172 LEU A CA 1
ATOM 1388 C C . LEU A 1 172 ? -4.260 16.227 2.412 1.00 88.56 172 LEU A C 1
ATOM 1390 O O . LEU A 1 172 ? -5.135 16.010 1.575 1.00 88.56 172 LEU A O 1
ATOM 1394 N N . GLN A 1 173 ? -3.370 17.209 2.251 1.00 87.88 173 GLN A N 1
ATOM 1395 C CA . GLN A 1 173 ? -3.297 18.024 1.038 1.00 87.88 173 GLN A CA 1
ATOM 1396 C C . GLN A 1 173 ? -2.843 17.213 -0.179 1.00 87.88 173 GLN A C 1
ATOM 1398 O O . GLN A 1 173 ? -3.407 17.403 -1.258 1.00 87.88 173 GLN A O 1
ATOM 1403 N N . LEU A 1 174 ? -1.875 16.306 -0.010 1.00 86.31 174 LEU A N 1
ATOM 1404 C CA . LEU A 1 174 ? -1.457 15.373 -1.054 1.00 86.31 174 LEU A CA 1
ATOM 1405 C C . LEU A 1 174 ? -2.629 14.483 -1.478 1.00 86.31 174 LEU A C 1
ATOM 1407 O O . LEU A 1 174 ? -2.984 14.488 -2.650 1.00 86.31 174 LEU A O 1
ATOM 1411 N N . VAL A 1 175 ? -3.298 13.816 -0.534 1.00 87.19 175 VAL A N 1
ATOM 1412 C CA . VAL A 1 175 ? -4.462 12.955 -0.818 1.00 87.19 175 VAL A CA 1
ATOM 1413 C C . VAL A 1 175 ? -5.555 13.729 -1.560 1.00 87.19 175 VAL A C 1
ATOM 1415 O O . VAL A 1 175 ? -6.053 13.274 -2.586 1.00 87.19 175 VAL A O 1
ATOM 1418 N N . ARG A 1 176 ? -5.880 14.949 -1.112 1.00 87.00 176 ARG A N 1
ATOM 1419 C CA . ARG A 1 176 ? -6.864 15.805 -1.794 1.00 87.00 176 ARG A CA 1
ATOM 1420 C C . ARG A 1 176 ? -6.439 16.175 -3.219 1.00 87.00 176 ARG A C 1
ATOM 1422 O O . ARG A 1 176 ? -7.296 16.329 -4.085 1.00 87.00 176 ARG A O 1
ATOM 1429 N N . ARG A 1 177 ? -5.141 16.371 -3.461 1.00 86.62 177 ARG A N 1
ATOM 1430 C CA . ARG A 1 177 ? -4.597 16.647 -4.797 1.00 86.62 177 ARG A CA 1
ATOM 1431 C C . ARG A 1 177 ? -4.729 15.424 -5.706 1.00 86.62 177 ARG A C 1
ATOM 1433 O O . ARG A 1 177 ? -5.167 15.592 -6.835 1.00 86.62 177 ARG A O 1
ATOM 1440 N N . LEU A 1 178 ? -4.433 14.226 -5.198 1.00 85.75 178 LEU A N 1
ATOM 1441 C CA . LEU A 1 178 ? -4.576 12.969 -5.944 1.00 85.75 178 LEU A CA 1
ATOM 1442 C C . LEU A 1 178 ? -6.025 12.687 -6.331 1.00 85.75 178 LEU A C 1
ATOM 1444 O O . LEU A 1 178 ? -6.284 12.381 -7.488 1.00 85.75 178 LEU A O 1
ATOM 1448 N N . ALA A 1 179 ? -6.965 12.876 -5.401 1.00 84.88 179 ALA A N 1
ATOM 1449 C CA . ALA A 1 179 ? -8.389 12.702 -5.683 1.00 84.88 179 ALA A CA 1
ATOM 1450 C C . ALA A 1 179 ? -8.848 13.597 -6.850 1.00 84.88 179 ALA A C 1
ATOM 1452 O O . ALA A 1 179 ? -9.476 13.127 -7.792 1.00 84.88 179 ALA A O 1
ATOM 1453 N N . LYS A 1 180 ? -8.436 14.873 -6.850 1.00 85.00 180 LYS A N 1
ATOM 1454 C CA . LYS A 1 180 ? -8.727 15.798 -7.958 1.00 85.00 180 LYS A CA 1
ATOM 1455 C C . LYS A 1 180 ? -8.100 15.365 -9.281 1.00 85.00 180 LYS A C 1
ATOM 1457 O O . LYS A 1 180 ? -8.687 15.586 -10.332 1.00 85.00 180 LYS A O 1
ATOM 1462 N N . TRP A 1 181 ? -6.890 14.814 -9.247 1.00 85.62 181 TRP A N 1
ATOM 1463 C CA . TRP A 1 181 ? -6.217 14.336 -10.452 1.00 85.62 181 TRP A CA 1
ATOM 1464 C C . TRP A 1 181 ? -6.896 13.115 -11.053 1.00 85.62 181 TRP A C 1
ATOM 1466 O O . TRP A 1 181 ? -7.029 13.053 -12.271 1.00 85.62 181 TRP A O 1
ATOM 1476 N N . GLN A 1 182 ? -7.363 12.192 -10.212 1.00 80.56 182 GLN A N 1
ATOM 1477 C CA . GLN A 1 182 ? -8.150 11.045 -10.652 1.00 80.56 182 GLN A CA 1
ATOM 1478 C C . GLN A 1 182 ? -9.461 11.502 -11.301 1.00 80.56 182 GLN A C 1
ATOM 1480 O O . GLN A 1 182 ? -9.748 11.089 -12.415 1.00 80.56 182 GLN A O 1
ATOM 1485 N N . GLU A 1 183 ? -10.195 12.438 -10.689 1.00 82.06 183 GLU A N 1
ATOM 1486 C CA . GLU A 1 183 ? -11.431 12.996 -11.272 1.00 82.06 183 GLU A CA 1
ATOM 1487 C C . GLU A 1 183 ? -11.220 13.667 -12.644 1.00 82.06 183 GLU A C 1
ATOM 1489 O O . GLU A 1 183 ? -12.106 13.636 -13.495 1.00 82.06 183 GLU A O 1
ATOM 1494 N N . GLN A 1 184 ? -10.064 14.299 -12.866 1.00 79.06 184 GLN A N 1
ATOM 1495 C CA . GLN A 1 184 ? -9.773 15.052 -14.092 1.00 79.06 184 GLN A CA 1
ATOM 1496 C C . GLN A 1 184 ? -9.304 14.182 -15.263 1.00 79.06 184 GLN A C 1
ATOM 1498 O O . GLN A 1 184 ? -9.350 14.636 -16.407 1.00 79.06 184 GLN A O 1
ATOM 1503 N N . TYR A 1 185 ? -8.816 12.970 -14.997 1.00 75.12 185 TYR A N 1
ATOM 1504 C CA . TYR A 1 185 ? -8.218 12.116 -16.016 1.00 75.12 185 TYR A CA 1
ATOM 1505 C C . TYR A 1 185 ? -9.222 11.083 -16.529 1.00 75.12 185 TYR A C 1
ATOM 1507 O O . TYR A 1 185 ? -9.568 10.154 -15.807 1.00 75.12 185 TYR A O 1
ATOM 1515 N N . ASP A 1 186 ? -9.656 11.253 -17.780 1.00 66.31 186 ASP A N 1
ATOM 1516 C CA . ASP A 1 186 ? -10.403 10.268 -18.581 1.00 66.31 186 ASP A CA 1
ATOM 1517 C C . ASP A 1 186 ? -11.495 9.498 -17.808 1.00 66.31 186 ASP A C 1
ATOM 1519 O O . ASP A 1 186 ? -11.514 8.273 -17.747 1.00 66.31 186 ASP A O 1
ATOM 1523 N N . GLY A 1 187 ? -12.382 10.233 -17.126 1.00 67.19 187 GLY A N 1
ATOM 1524 C CA . GLY A 1 187 ? -13.506 9.641 -16.390 1.00 67.19 187 GLY A CA 1
ATOM 1525 C C . GLY A 1 187 ? -13.138 8.873 -15.112 1.00 67.19 187 GLY A C 1
ATOM 1526 O O . GLY A 1 187 ? -14.002 8.193 -14.564 1.00 67.19 187 GLY A O 1
ATOM 1527 N N . GLY A 1 188 ? -11.902 8.989 -14.614 1.00 67.19 188 GLY A N 1
ATOM 1528 C CA . GLY A 1 188 ? -11.447 8.351 -13.374 1.00 67.19 188 GLY A CA 1
ATOM 1529 C C . GLY A 1 188 ? -10.696 7.031 -13.550 1.00 67.19 188 GLY A C 1
ATOM 1530 O O . GLY A 1 188 ? -10.350 6.413 -12.547 1.00 67.19 188 GLY A O 1
ATOM 1531 N N . ASP A 1 189 ? -10.423 6.602 -14.786 1.00 75.06 189 ASP A N 1
ATOM 1532 C CA . ASP A 1 189 ? -9.842 5.276 -15.069 1.00 75.06 189 ASP A CA 1
ATOM 1533 C C . ASP A 1 189 ? -8.296 5.243 -15.024 1.00 75.06 189 ASP A C 1
ATOM 1535 O O . ASP A 1 189 ? -7.661 4.193 -15.127 1.00 75.06 189 ASP A O 1
ATOM 1539 N N . GLY A 1 190 ? -7.653 6.402 -14.850 1.00 82.25 190 GLY A N 1
ATOM 1540 C CA . GLY A 1 190 ? -6.195 6.496 -14.744 1.00 82.25 190 GLY A CA 1
ATOM 1541 C C . GLY A 1 190 ? -5.663 5.995 -13.397 1.00 82.25 190 GLY A C 1
ATOM 1542 O O . GLY A 1 190 ? -6.098 6.452 -12.336 1.00 82.25 190 GLY A O 1
ATOM 1543 N N . ARG A 1 191 ? -4.654 5.115 -13.426 1.00 87.62 191 ARG A N 1
ATOM 1544 C CA . ARG A 1 191 ? -4.035 4.568 -12.205 1.00 87.62 191 ARG A CA 1
ATOM 1545 C C . ARG A 1 191 ? -3.037 5.534 -11.575 1.00 87.62 191 ARG A C 1
ATOM 1547 O O . ARG A 1 191 ? -2.369 6.306 -12.267 1.00 87.62 191 ARG A O 1
ATOM 1554 N N . THR A 1 192 ? -2.878 5.435 -10.257 1.00 88.06 192 THR A N 1
ATOM 1555 C CA . THR A 1 192 ? -1.826 6.154 -9.526 1.00 88.06 192 THR A CA 1
ATOM 1556 C C . THR A 1 192 ? -0.704 5.194 -9.146 1.00 88.06 192 THR A C 1
ATOM 1558 O O . THR A 1 192 ? -0.937 4.217 -8.433 1.00 88.06 192 THR A O 1
ATOM 1561 N N . VAL A 1 193 ? 0.522 5.487 -9.576 1.00 90.25 193 VAL A N 1
ATOM 1562 C CA . VAL A 1 193 ? 1.716 4.785 -9.083 1.00 90.25 193 VAL A CA 1
ATOM 1563 C C . VAL A 1 193 ? 2.168 5.442 -7.787 1.00 90.25 193 VAL A C 1
ATOM 1565 O O . VAL A 1 193 ? 2.286 6.665 -7.725 1.00 90.25 193 VAL A O 1
ATOM 1568 N N . VAL A 1 194 ? 2.433 4.639 -6.763 1.00 89.50 194 VAL A N 1
ATOM 1569 C CA . VAL A 1 194 ? 2.968 5.086 -5.477 1.00 89.50 194 VAL A CA 1
ATOM 1570 C C . VAL A 1 194 ? 4.272 4.346 -5.211 1.00 89.50 194 VAL A C 1
ATOM 1572 O O . VAL A 1 194 ? 4.294 3.116 -5.248 1.00 89.50 194 VAL A O 1
ATOM 1575 N N . HIS A 1 195 ? 5.348 5.084 -4.941 1.00 87.81 195 HIS A N 1
ATOM 1576 C CA . HIS A 1 195 ? 6.636 4.500 -4.582 1.00 87.81 195 HIS A CA 1
ATOM 1577 C C . HIS A 1 195 ? 7.364 5.263 -3.475 1.00 87.81 195 HIS A C 1
ATOM 1579 O O . HIS A 1 195 ? 7.109 6.447 -3.233 1.00 87.81 195 HIS A O 1
ATOM 1585 N N . CYS A 1 196 ? 8.266 4.549 -2.807 1.00 82.56 196 CYS A N 1
ATOM 1586 C CA . CYS A 1 196 ? 9.159 5.025 -1.756 1.00 82.56 196 CYS A CA 1
ATOM 1587 C C . CYS A 1 196 ? 10.522 4.329 -1.847 1.00 82.56 196 CYS A C 1
ATOM 1589 O O . CYS A 1 196 ? 10.609 3.267 -2.519 1.00 82.56 196 CYS A O 1
#

pLDDT: mean 81.43, std 14.65, range [37.34, 96.38]